Protein AF-A0A7I8EQQ9-F1 (afdb_monomer_lite)

Sequence (218 aa):
MRRGEGAITESGAMAFVQGRIVSAQIGSYTGPAAFNLLRTWGQCIFMFTPRSLPTALQQNSPAPSRSSQELPVITPQQSIPAPSQISQELPQSSPVRPQISQELSQRSPVRPQISQALPLGPSTDPLSLSRSLSTGPQLPVSPSGPLSLTTIPRATMSVFKAIAVIEKAGLPRTYRQVILMVDGRNSVNELIGPSGCSLEEIQQILYTLEKLMIIRIS

Structure (mmCIF, N/CA/C/O backbone):
data_AF-A0A7I8EQQ9-F1
#
_entry.id   AF-A0A7I8EQQ9-F1
#
loop_
_atom_site.group_PDB
_atom_site.id
_atom_site.type_symbol
_atom_site.label_atom_id
_atom_site.label_alt_id
_atom_site.label_comp_id
_atom_site.label_asym_id
_atom_site.label_entity_id
_atom_site.label_seq_id
_atom_site.pdbx_PDB_ins_code
_atom_site.Cartn_x
_atom_site.Cartn_y
_atom_site.Cartn_z
_atom_site.occupancy
_atom_site.B_iso_or_equiv
_atom_site.auth_seq_id
_atom_site.auth_comp_id
_atom_site.auth_asym_id
_atom_site.auth_atom_id
_atom_site.pdbx_PDB_model_num
ATOM 1 N N . MET A 1 1 ? 11.304 -8.118 -9.585 1.00 92.94 1 MET A N 1
ATOM 2 C CA . MET A 1 1 ? 9.914 -8.484 -9.238 1.00 92.94 1 MET A CA 1
ATOM 3 C C . MET A 1 1 ? 9.944 -9.764 -8.423 1.00 92.94 1 MET A C 1
ATOM 5 O O . MET A 1 1 ? 10.745 -10.637 -8.750 1.00 92.94 1 MET A O 1
ATOM 9 N N . ARG A 1 2 ? 9.126 -9.887 -7.374 1.00 93.50 2 ARG A N 1
ATOM 10 C CA . ARG A 1 2 ? 9.006 -11.128 -6.584 1.00 93.50 2 ARG A CA 1
ATOM 11 C C . ARG A 1 2 ? 7.542 -11.463 -6.301 1.00 93.50 2 ARG A C 1
ATOM 13 O O . ARG A 1 2 ? 6.750 -10.543 -6.083 1.00 93.50 2 ARG A O 1
ATOM 20 N N . ARG A 1 3 ? 7.212 -12.756 -6.300 1.00 92.38 3 ARG A N 1
ATOM 21 C CA . ARG A 1 3 ? 5.887 -13.322 -5.999 1.00 92.38 3 ARG A CA 1
ATOM 22 C C . ARG A 1 3 ? 6.050 -14.547 -5.090 1.00 92.38 3 ARG A C 1
ATOM 24 O O . ARG A 1 3 ? 7.018 -15.284 -5.238 1.00 92.38 3 ARG A O 1
ATOM 31 N N . GLY A 1 4 ? 5.085 -14.771 -4.199 1.00 87.81 4 GLY A N 1
ATOM 32 C CA . GLY A 1 4 ? 5.066 -15.902 -3.264 1.00 87.81 4 GLY A CA 1
ATOM 33 C C . GLY A 1 4 ? 5.527 -15.523 -1.856 1.00 87.81 4 GLY A C 1
ATOM 34 O O . GLY A 1 4 ? 6.117 -14.463 -1.650 1.00 87.81 4 GLY A O 1
ATOM 35 N N . GLU A 1 5 ? 5.225 -16.389 -0.890 1.00 81.31 5 GLU A N 1
ATOM 36 C CA . GLU A 1 5 ? 5.590 -16.236 0.519 1.00 81.31 5 GLU A CA 1
ATOM 37 C C . GLU A 1 5 ? 6.376 -17.479 0.973 1.00 81.31 5 GLU A C 1
ATOM 39 O O . GLU A 1 5 ? 6.007 -18.614 0.666 1.00 81.31 5 GLU A O 1
ATOM 44 N N . GLY A 1 6 ? 7.500 -17.276 1.665 1.00 82.38 6 GLY A N 1
ATOM 45 C CA . GLY A 1 6 ? 8.332 -18.364 2.187 1.00 82.38 6 GLY A CA 1
ATOM 46 C C . GLY A 1 6 ? 9.159 -19.108 1.127 1.00 82.38 6 GLY A C 1
ATOM 47 O O . GLY A 1 6 ? 9.815 -18.500 0.279 1.00 82.38 6 GLY A O 1
ATOM 48 N N . ALA A 1 7 ? 9.176 -20.443 1.206 1.00 81.81 7 ALA A N 1
ATOM 49 C CA . ALA A 1 7 ? 10.075 -21.304 0.425 1.00 81.81 7 ALA A CA 1
ATOM 50 C C . ALA A 1 7 ? 9.785 -21.320 -1.090 1.00 81.81 7 ALA A C 1
ATOM 52 O O . ALA A 1 7 ? 10.652 -21.687 -1.878 1.00 81.81 7 ALA A O 1
ATOM 53 N N . ILE A 1 8 ? 8.593 -20.887 -1.507 1.00 88.62 8 ILE A N 1
ATOM 54 C CA . ILE A 1 8 ? 8.155 -20.834 -2.910 1.00 88.62 8 ILE A CA 1
ATOM 55 C C . ILE A 1 8 ? 8.185 -19.398 -3.446 1.00 88.62 8 ILE A C 1
ATOM 57 O O . ILE A 1 8 ? 7.209 -18.894 -3.998 1.00 88.62 8 ILE A O 1
ATOM 61 N N . THR A 1 9 ? 9.306 -18.703 -3.242 1.00 92.62 9 THR A N 1
ATOM 62 C CA . THR A 1 9 ? 9.469 -17.343 -3.767 1.00 92.62 9 THR A CA 1
ATOM 63 C C . THR A 1 9 ? 9.963 -17.387 -5.210 1.00 92.62 9 THR A C 1
ATOM 65 O O . THR A 1 9 ? 11.125 -17.696 -5.477 1.00 92.62 9 THR A O 1
ATOM 68 N N . GLU A 1 10 ? 9.108 -16.992 -6.147 1.00 95.62 10 GLU A N 1
ATOM 69 C CA . GLU A 1 10 ? 9.487 -16.795 -7.542 1.00 95.62 10 GLU A CA 1
ATOM 70 C C . GLU A 1 10 ? 10.060 -15.383 -7.721 1.00 95.62 10 GLU A C 1
ATOM 72 O O . GLU A 1 10 ? 9.521 -14.392 -7.215 1.00 95.62 10 GLU A O 1
ATOM 77 N N . SER A 1 11 ? 11.175 -15.263 -8.443 1.00 95.94 11 SER A N 1
ATOM 78 C CA . SER A 1 11 ? 11.810 -13.970 -8.731 1.00 95.94 11 SER A CA 1
ATOM 79 C C . SER A 1 11 ? 12.008 -13.795 -10.233 1.00 95.94 11 SER A C 1
ATOM 81 O O . SER A 1 11 ? 12.436 -14.715 -10.927 1.00 95.94 11 SER A O 1
ATOM 83 N N . GLY A 1 12 ? 11.696 -12.599 -10.725 1.00 96.88 12 GLY A N 1
ATOM 84 C CA . GLY A 1 12 ? 11.849 -12.238 -12.129 1.00 96.88 12 GLY A CA 1
ATOM 85 C C . GLY A 1 12 ? 12.324 -10.802 -12.309 1.00 96.88 12 GLY A C 1
ATOM 86 O O . GLY A 1 12 ? 12.170 -9.956 -11.422 1.00 96.88 12 GLY A O 1
ATOM 87 N N . ALA A 1 13 ? 12.913 -10.521 -13.462 1.00 97.06 13 ALA A N 1
ATOM 88 C CA . ALA A 1 13 ? 13.478 -9.230 -13.817 1.00 97.06 13 ALA A CA 1
ATOM 89 C C . ALA A 1 13 ? 12.899 -8.737 -15.147 1.00 97.06 13 ALA A C 1
ATOM 91 O O . ALA A 1 13 ? 12.696 -9.517 -16.074 1.00 97.06 13 ALA A O 1
ATOM 92 N N . MET A 1 14 ? 12.664 -7.428 -15.241 1.00 96.12 14 MET A N 1
ATOM 93 C CA . MET A 1 14 ? 12.414 -6.730 -16.502 1.00 96.12 14 MET A CA 1
ATOM 94 C C . MET A 1 14 ? 13.358 -5.539 -16.592 1.00 96.12 14 MET A C 1
ATOM 96 O O . MET A 1 14 ? 13.551 -4.825 -15.607 1.00 96.12 14 MET A O 1
ATOM 100 N N . ALA A 1 15 ? 13.934 -5.326 -17.770 1.00 94.69 15 ALA A N 1
ATOM 101 C CA . ALA A 1 15 ? 14.768 -4.173 -18.063 1.00 94.69 15 ALA A CA 1
ATOM 102 C C . ALA A 1 15 ? 14.028 -3.223 -19.003 1.00 94.69 15 ALA A C 1
ATOM 104 O O . ALA A 1 15 ? 13.419 -3.656 -19.985 1.00 94.69 15 ALA A O 1
ATOM 105 N N . PHE A 1 16 ? 14.136 -1.929 -18.714 1.00 94.06 16 PHE A N 1
ATOM 106 C CA . PHE A 1 16 ? 13.521 -0.864 -19.493 1.00 94.06 16 PHE A CA 1
ATOM 107 C C . PHE A 1 16 ? 14.596 0.065 -20.063 1.00 94.06 16 PHE A C 1
ATOM 109 O O . PHE A 1 16 ? 15.573 0.375 -19.382 1.00 94.06 16 PHE A O 1
ATOM 116 N N . VAL A 1 17 ? 14.397 0.537 -21.292 1.00 92.75 17 VAL A N 1
ATOM 117 C CA . VAL A 1 17 ? 15.166 1.622 -21.918 1.00 92.75 17 VAL A CA 1
ATOM 118 C C . VAL A 1 17 ? 14.152 2.618 -22.463 1.00 92.75 17 VAL A C 1
ATOM 120 O O . VAL A 1 17 ? 13.284 2.238 -23.243 1.00 92.75 17 VAL A O 1
ATOM 123 N N . GLN A 1 18 ? 14.2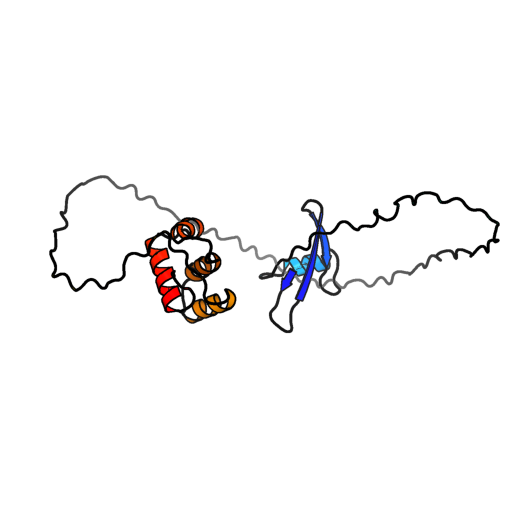17 3.875 -22.011 1.00 92.50 18 GLN A N 1
ATOM 124 C CA . GLN A 1 18 ? 13.276 4.933 -22.420 1.00 92.50 18 GLN A CA 1
ATOM 125 C C . GLN A 1 18 ? 11.795 4.533 -22.234 1.00 92.50 18 GLN A C 1
ATOM 127 O O . GLN A 1 18 ? 10.957 4.744 -23.106 1.00 92.50 18 GLN A O 1
ATOM 132 N N . GLY A 1 19 ? 11.474 3.874 -21.116 1.00 92.81 19 GLY A N 1
ATOM 133 C CA . GLY A 1 19 ? 10.114 3.407 -20.822 1.00 92.81 19 GLY A CA 1
ATOM 134 C C . GLY A 1 19 ? 9.646 2.192 -21.636 1.00 92.81 19 GLY A C 1
ATOM 135 O O . GLY A 1 19 ? 8.535 1.717 -21.419 1.00 92.81 19 GLY A O 1
ATOM 136 N N . ARG A 1 20 ? 10.473 1.644 -22.538 1.00 95.25 20 ARG A N 1
ATOM 137 C CA . ARG A 1 20 ? 10.170 0.421 -23.298 1.00 95.25 20 ARG A CA 1
ATOM 138 C C . ARG A 1 20 ? 10.870 -0.786 -22.692 1.00 95.25 20 ARG A C 1
ATOM 140 O O . ARG A 1 20 ? 12.030 -0.693 -22.302 1.00 95.25 20 ARG A O 1
ATOM 147 N N . ILE A 1 21 ? 10.181 -1.924 -22.638 1.00 94.44 21 ILE A N 1
ATOM 148 C CA . ILE A 1 21 ? 10.756 -3.188 -22.163 1.00 94.44 21 ILE A CA 1
ATOM 149 C C . ILE A 1 21 ? 11.729 -3.709 -23.219 1.00 94.44 21 ILE A C 1
ATOM 151 O O . ILE A 1 21 ? 11.341 -3.916 -24.365 1.00 94.44 21 ILE A O 1
ATOM 155 N N . VAL A 1 22 ? 12.981 -3.932 -22.825 1.00 96.94 22 VAL A N 1
ATOM 156 C CA . VAL A 1 22 ? 14.032 -4.468 -23.709 1.00 96.94 22 VAL A CA 1
ATOM 157 C C . VAL A 1 22 ? 14.439 -5.894 -23.358 1.00 96.94 22 VAL A C 1
ATOM 159 O O . VAL A 1 22 ? 15.031 -6.584 -24.179 1.00 96.94 22 VAL A O 1
ATOM 162 N N . SER A 1 23 ? 14.152 -6.349 -22.137 1.00 97.00 23 SER A N 1
ATOM 163 C CA . SER A 1 23 ? 14.456 -7.711 -21.705 1.00 97.00 23 SER A CA 1
ATOM 164 C C . SER A 1 23 ? 13.576 -8.117 -20.528 1.00 97.00 23 SER A C 1
ATOM 166 O O . SER A 1 23 ? 13.196 -7.277 -19.710 1.00 97.00 23 SER A O 1
ATOM 168 N N . ALA A 1 24 ? 13.272 -9.409 -20.446 1.00 97.88 24 ALA A N 1
ATOM 169 C CA . ALA A 1 24 ? 12.573 -10.037 -19.338 1.00 97.88 24 ALA A CA 1
ATOM 170 C C . ALA A 1 24 ? 13.220 -11.392 -19.025 1.00 97.88 24 ALA A C 1
ATOM 172 O O . ALA A 1 24 ? 13.669 -12.092 -19.936 1.00 97.88 24 ALA A O 1
ATOM 173 N N . GLN A 1 25 ? 13.259 -11.759 -17.746 1.00 97.81 25 GLN A N 1
ATOM 174 C CA . GLN A 1 25 ? 13.821 -13.022 -17.274 1.00 97.81 25 GLN A CA 1
ATOM 175 C C . GLN A 1 25 ? 13.070 -13.529 -16.040 1.00 97.81 25 GLN A C 1
ATOM 177 O O . GLN A 1 25 ? 12.742 -12.751 -15.144 1.00 97.81 25 GLN A O 1
ATOM 182 N N . ILE A 1 26 ? 12.830 -14.837 -15.977 1.00 97.00 26 ILE A N 1
ATOM 183 C CA . ILE A 1 26 ? 12.257 -15.536 -14.820 1.00 97.00 26 ILE A CA 1
ATOM 184 C C . ILE A 1 26 ? 12.856 -16.945 -14.756 1.00 97.00 26 ILE A C 1
ATOM 186 O O . ILE A 1 26 ? 12.582 -17.785 -15.609 1.00 97.00 26 ILE A O 1
ATOM 190 N N . GLY A 1 27 ? 13.719 -17.200 -13.768 1.00 95.06 27 GLY A N 1
ATOM 191 C CA . GLY A 1 27 ? 14.487 -18.448 -13.704 1.00 95.06 27 GLY A CA 1
ATOM 192 C C . GLY A 1 27 ? 15.273 -18.700 -14.998 1.00 95.06 27 GLY A C 1
ATOM 193 O O . GLY A 1 27 ? 16.126 -17.895 -15.375 1.00 95.06 27 GLY A O 1
ATOM 194 N N . SER A 1 28 ? 14.960 -19.800 -15.686 1.00 96.75 28 SER A N 1
ATOM 195 C CA . SER A 1 28 ? 15.548 -20.182 -16.979 1.00 96.75 28 SER A CA 1
ATOM 196 C C . SER A 1 28 ? 14.868 -19.551 -18.200 1.00 96.75 28 SER A C 1
ATOM 198 O O . SER A 1 28 ? 15.433 -19.580 -19.292 1.00 96.75 28 SER A O 1
ATOM 200 N N . TYR A 1 29 ? 13.676 -18.970 -18.052 1.00 97.94 29 TYR A N 1
ATOM 201 C CA . TYR A 1 29 ? 12.977 -18.328 -19.160 1.00 97.94 29 TYR A CA 1
ATOM 202 C C . TYR A 1 29 ? 13.548 -16.930 -19.400 1.00 97.94 29 TYR A C 1
ATOM 204 O O . TYR A 1 29 ? 13.736 -16.150 -18.462 1.00 97.94 29 TYR A O 1
ATOM 212 N N . THR A 1 30 ? 13.751 -16.577 -20.669 1.00 98.19 30 THR A N 1
ATOM 213 C CA . THR A 1 30 ? 14.200 -15.247 -21.104 1.00 98.19 30 THR A CA 1
ATOM 214 C C . THR A 1 30 ? 13.336 -14.716 -22.252 1.00 98.19 30 THR A C 1
ATOM 216 O O . THR A 1 30 ? 12.571 -15.450 -22.884 1.00 98.19 30 THR A O 1
ATOM 219 N N . GLY A 1 31 ? 13.413 -13.407 -22.503 1.00 97.31 31 GLY A N 1
ATOM 220 C CA . GLY A 1 31 ? 12.774 -12.768 -23.654 1.00 97.31 31 GLY A CA 1
ATOM 221 C C . GLY A 1 31 ? 11.236 -12.783 -23.597 1.00 97.31 31 GLY A C 1
ATOM 222 O O . GLY A 1 31 ? 10.659 -12.612 -22.518 1.00 97.31 31 GLY A O 1
ATOM 223 N N . PRO A 1 32 ? 10.543 -12.968 -24.741 1.00 97.62 32 PRO A N 1
ATOM 224 C CA . PRO A 1 32 ? 9.079 -12.913 -24.803 1.00 97.62 32 PRO A CA 1
ATOM 225 C C . PRO A 1 32 ? 8.369 -13.951 -23.923 1.00 97.62 32 PRO A C 1
ATOM 227 O O . PRO A 1 32 ? 7.328 -13.650 -23.343 1.00 97.62 32 PRO A O 1
ATOM 230 N N . ALA A 1 33 ? 8.935 -15.155 -23.777 1.00 97.50 33 ALA A N 1
ATOM 231 C CA . ALA A 1 33 ? 8.359 -16.205 -22.935 1.00 97.50 33 ALA A CA 1
ATOM 232 C C . ALA A 1 33 ? 8.354 -15.800 -21.452 1.00 97.50 33 ALA A C 1
ATOM 234 O O . ALA A 1 33 ? 7.325 -15.891 -20.782 1.00 97.50 33 ALA A O 1
ATOM 235 N N . ALA A 1 34 ? 9.480 -15.265 -20.966 1.00 98.00 34 ALA A N 1
ATOM 236 C CA . ALA A 1 34 ? 9.573 -14.719 -19.616 1.00 98.00 34 ALA A CA 1
ATOM 237 C C . ALA A 1 34 ? 8.611 -13.548 -19.402 1.00 98.00 34 ALA A C 1
ATOM 239 O O . ALA A 1 34 ? 7.940 -13.477 -18.375 1.00 98.00 34 ALA A O 1
ATOM 240 N N . PHE A 1 35 ? 8.514 -12.644 -20.380 1.00 97.69 35 PHE A N 1
ATOM 241 C CA . PHE A 1 35 ? 7.595 -11.512 -20.316 1.00 97.69 35 PHE A CA 1
ATOM 242 C C . PHE A 1 35 ? 6.133 -11.961 -20.191 1.00 97.69 35 PHE A C 1
ATOM 244 O O . PHE A 1 35 ? 5.412 -11.456 -19.330 1.00 97.69 35 PHE A O 1
ATOM 251 N N . ASN A 1 36 ? 5.708 -12.941 -20.994 1.00 97.44 36 ASN A N 1
ATOM 252 C CA . ASN A 1 36 ? 4.349 -13.477 -20.936 1.00 97.44 36 ASN A CA 1
ATOM 253 C C . ASN A 1 36 ? 4.030 -14.078 -19.561 1.00 97.44 36 ASN A C 1
ATOM 255 O O . ASN A 1 36 ? 2.961 -13.800 -19.023 1.00 97.44 36 ASN A O 1
ATOM 259 N N . LEU A 1 37 ? 4.964 -14.824 -18.960 1.00 96.56 37 LEU A N 1
ATOM 260 C CA . LEU A 1 37 ? 4.808 -15.360 -17.602 1.00 96.56 37 LEU A CA 1
ATOM 261 C C . LEU A 1 37 ? 4.701 -14.244 -16.561 1.00 96.56 37 LEU A C 1
ATOM 263 O O . LEU A 1 37 ? 3.763 -14.231 -15.767 1.00 96.56 37 LEU A O 1
ATOM 267 N N . LEU A 1 38 ? 5.605 -13.265 -16.598 1.00 96.50 38 LEU A N 1
ATOM 268 C CA . LEU A 1 38 ? 5.578 -12.139 -15.664 1.00 96.50 38 LEU A CA 1
ATOM 269 C C . LEU A 1 38 ? 4.298 -11.303 -15.794 1.00 96.50 38 LEU A C 1
ATOM 271 O O . LEU A 1 38 ? 3.817 -10.778 -14.797 1.00 96.50 38 LEU A O 1
ATOM 275 N N . ARG A 1 39 ? 3.694 -11.220 -16.987 1.00 95.31 39 ARG A N 1
ATOM 276 C CA . ARG A 1 39 ? 2.406 -10.535 -17.194 1.00 95.31 39 ARG A CA 1
ATOM 277 C C . ARG A 1 39 ? 1.234 -11.236 -16.499 1.00 95.31 39 ARG A C 1
ATOM 279 O O . ARG A 1 39 ? 0.214 -10.602 -16.250 1.00 95.31 39 ARG A O 1
ATOM 286 N N . THR A 1 40 ? 1.361 -12.531 -16.202 1.00 96.19 40 THR A N 1
ATOM 287 C CA . THR A 1 40 ? 0.353 -13.287 -15.437 1.00 96.19 40 THR A CA 1
ATOM 288 C C . THR A 1 40 ? 0.523 -13.151 -13.924 1.00 96.19 40 THR A C 1
ATOM 290 O O . THR A 1 40 ? -0.353 -13.573 -13.169 1.00 96.19 40 THR A O 1
ATOM 293 N N . TRP A 1 41 ? 1.624 -12.558 -13.451 1.00 94.62 41 TRP A N 1
ATOM 294 C CA . TRP A 1 41 ? 1.812 -12.308 -12.027 1.00 94.62 41 TRP A CA 1
ATOM 295 C C . TRP A 1 41 ? 0.865 -11.197 -11.570 1.00 94.62 41 TRP A C 1
ATOM 297 O O . TRP A 1 41 ? 0.956 -10.064 -12.029 1.00 94.62 41 TRP A O 1
ATOM 307 N N . GLY A 1 42 ? -0.050 -11.535 -10.659 1.00 91.38 42 GLY A N 1
ATOM 308 C CA . GLY A 1 42 ? -0.960 -10.576 -10.032 1.00 91.38 42 GLY A CA 1
ATOM 309 C C . GLY A 1 42 ? -0.255 -9.749 -8.955 1.00 91.38 42 GLY A C 1
ATOM 310 O O . GLY A 1 42 ? 0.496 -8.822 -9.245 1.00 91.38 42 GLY A O 1
ATOM 311 N N . GLN A 1 43 ? -0.488 -10.087 -7.684 1.00 88.62 43 GLN A N 1
ATOM 312 C CA . GLN A 1 43 ? 0.170 -9.414 -6.562 1.00 88.62 43 GLN A CA 1
ATOM 313 C C . GLN A 1 43 ? 1.664 -9.761 -6.533 1.00 88.62 43 GLN A C 1
ATOM 315 O O . GLN A 1 43 ? 2.049 -10.899 -6.258 1.00 88.62 43 GLN A O 1
ATOM 320 N N . CYS A 1 44 ? 2.506 -8.777 -6.836 1.00 94.12 44 CYS A N 1
ATOM 321 C CA . CYS A 1 44 ? 3.955 -8.913 -6.808 1.00 94.12 44 CYS A CA 1
ATOM 322 C C . CYS A 1 44 ? 4.618 -7.631 -6.297 1.00 94.12 44 CYS A C 1
ATOM 324 O O . CYS A 1 44 ? 4.043 -6.542 -6.335 1.00 94.12 44 CYS A O 1
ATOM 326 N N . ILE A 1 45 ? 5.843 -7.778 -5.795 1.00 91.69 45 ILE A N 1
ATOM 327 C CA . ILE A 1 45 ? 6.645 -6.667 -5.282 1.00 91.69 45 ILE A CA 1
ATOM 328 C C . ILE A 1 45 ? 7.646 -6.247 -6.355 1.00 91.69 45 ILE A C 1
ATOM 330 O O . ILE A 1 45 ? 8.411 -7.069 -6.879 1.00 91.69 45 ILE A O 1
ATOM 334 N N . PHE A 1 46 ? 7.663 -4.953 -6.663 1.00 93.06 46 PHE A N 1
ATOM 335 C CA . PHE A 1 46 ? 8.605 -4.346 -7.595 1.00 93.06 46 PHE A CA 1
ATOM 336 C C . PHE A 1 46 ? 9.806 -3.787 -6.836 1.00 93.06 46 PHE A C 1
ATOM 338 O O . PHE A 1 46 ? 9.663 -3.152 -5.797 1.00 93.06 46 PHE A O 1
ATOM 345 N N . MET A 1 47 ? 10.998 -4.027 -7.373 1.00 91.31 47 MET A N 1
ATOM 346 C CA . MET A 1 47 ? 12.242 -3.452 -6.876 1.00 91.31 47 MET A CA 1
ATOM 347 C C . MET A 1 47 ? 12.995 -2.921 -8.085 1.00 91.31 47 MET A C 1
ATOM 349 O O . MET A 1 47 ? 13.210 -3.661 -9.048 1.00 91.31 47 MET A O 1
ATOM 353 N N . PHE A 1 48 ? 13.338 -1.639 -8.044 1.00 91.94 48 PHE A N 1
ATOM 354 C CA . PHE A 1 48 ? 14.058 -0.966 -9.113 1.00 91.94 48 PHE A CA 1
ATOM 355 C C . PHE A 1 48 ? 15.523 -0.884 -8.720 1.00 91.94 48 PHE A C 1
ATOM 357 O O . PHE A 1 48 ? 15.881 -0.192 -7.770 1.00 91.94 48 PHE A O 1
ATOM 364 N N . THR A 1 49 ? 16.368 -1.609 -9.443 1.00 85.25 49 THR A N 1
ATOM 365 C CA . THR A 1 49 ? 17.814 -1.472 -9.309 1.00 85.25 49 THR A CA 1
ATOM 366 C C . THR A 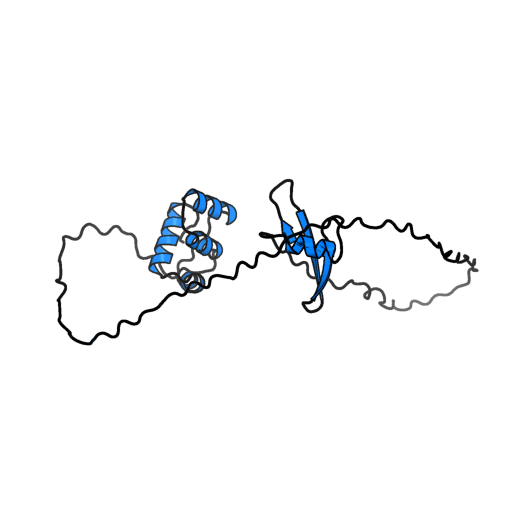1 49 ? 18.260 -0.455 -10.353 1.00 85.25 49 THR A C 1
ATOM 368 O O . THR A 1 49 ? 18.124 -0.742 -11.548 1.00 85.25 49 THR A O 1
ATOM 371 N N . PRO A 1 50 ? 18.737 0.740 -9.959 1.00 79.94 50 PRO A N 1
ATOM 372 C CA . PRO A 1 50 ? 19.303 1.665 -10.926 1.00 79.94 50 PRO A CA 1
ATOM 373 C C . PRO A 1 50 ? 20.437 0.941 -11.652 1.00 79.94 50 PRO A C 1
ATOM 375 O O . PRO A 1 50 ? 21.320 0.366 -11.014 1.00 79.94 50 PRO A O 1
ATOM 378 N N . ARG A 1 51 ? 20.393 0.916 -12.990 1.00 78.38 51 ARG A N 1
ATOM 379 C CA . ARG A 1 51 ? 21.540 0.456 -13.772 1.00 78.38 51 ARG A CA 1
ATOM 380 C C . ARG A 1 51 ? 22.656 1.458 -13.516 1.00 78.38 51 ARG A C 1
ATOM 382 O O . ARG A 1 51 ? 22.629 2.553 -14.074 1.00 78.38 51 ARG A O 1
ATOM 389 N N . SER A 1 52 ? 23.619 1.093 -12.674 1.00 70.44 52 SER A N 1
ATOM 390 C CA . SER A 1 52 ? 24.934 1.711 -12.747 1.00 70.44 52 SER A CA 1
ATOM 391 C C . SER A 1 52 ? 25.391 1.541 -14.190 1.00 70.44 52 SER A C 1
ATOM 393 O O . SER A 1 52 ? 25.334 0.435 -14.740 1.00 70.44 52 SER A O 1
ATOM 395 N N . LEU A 1 53 ? 25.731 2.650 -14.853 1.00 65.88 53 LEU A N 1
ATOM 396 C CA . LEU A 1 53 ? 26.334 2.549 -16.172 1.00 65.88 53 LEU A CA 1
ATOM 397 C C . LEU A 1 53 ? 27.529 1.603 -16.027 1.00 65.88 53 LEU A C 1
ATOM 399 O O . LEU A 1 53 ? 28.296 1.772 -15.076 1.00 65.88 53 LEU A O 1
ATOM 403 N N . PRO A 1 54 ? 27.674 0.590 -16.897 1.00 57.72 54 PRO A N 1
ATOM 404 C CA . PRO A 1 54 ? 28.865 -0.232 -16.866 1.00 57.72 54 PRO A CA 1
ATOM 405 C C . PRO A 1 54 ? 30.059 0.713 -16.978 1.00 57.72 54 PRO A C 1
ATOM 407 O O . PRO A 1 54 ? 30.197 1.434 -17.967 1.00 57.72 54 PRO A O 1
ATOM 410 N N . THR A 1 55 ? 30.908 0.716 -15.952 1.00 53.44 55 THR A N 1
ATOM 411 C CA . THR A 1 55 ? 32.178 1.452 -15.862 1.00 53.44 55 THR A CA 1
ATOM 412 C C . THR A 1 55 ? 33.205 0.899 -16.866 1.00 53.44 55 THR A C 1
ATOM 414 O O . THR A 1 55 ? 34.392 0.816 -16.594 1.00 53.44 55 THR A O 1
ATOM 417 N N . ALA A 1 56 ? 32.766 0.488 -18.056 1.00 51.28 56 ALA A N 1
ATOM 418 C CA . ALA A 1 56 ? 33.606 -0.024 -19.130 1.00 51.28 56 ALA A CA 1
ATOM 419 C C . ALA A 1 56 ? 34.279 1.102 -19.941 1.00 51.28 56 ALA A C 1
ATOM 421 O O . ALA A 1 56 ? 34.993 0.819 -20.893 1.00 51.28 56 ALA A O 1
ATOM 422 N N . LEU A 1 57 ? 34.094 2.373 -19.557 1.00 50.50 57 LEU A N 1
ATOM 423 C CA . LEU A 1 57 ? 34.836 3.518 -20.104 1.00 50.50 57 LEU A CA 1
ATOM 424 C C . LEU A 1 57 ? 35.692 4.254 -19.058 1.00 50.50 57 LEU A C 1
ATOM 426 O O . LEU A 1 57 ? 36.174 5.347 -19.333 1.00 50.50 57 LEU A O 1
ATOM 430 N N . GLN A 1 58 ? 35.935 3.663 -17.881 1.00 49.41 58 GLN A N 1
ATOM 431 C CA . GLN A 1 58 ? 36.900 4.201 -16.908 1.00 49.41 58 GLN A CA 1
ATOM 432 C C . GLN A 1 58 ? 38.145 3.314 -16.785 1.00 49.41 58 GLN A C 1
ATOM 434 O O . GLN A 1 58 ? 38.690 3.115 -15.707 1.00 49.41 58 GLN A O 1
ATOM 439 N N . GLN A 1 59 ? 38.610 2.786 -17.916 1.00 50.44 59 GLN A N 1
ATOM 440 C CA . GLN A 1 59 ? 39.946 2.214 -18.050 1.00 50.44 59 GLN A CA 1
ATOM 441 C C . GLN A 1 59 ? 40.585 2.757 -19.329 1.00 50.44 59 GLN A C 1
ATOM 443 O O . GLN A 1 59 ? 40.768 2.042 -20.300 1.00 50.44 59 GLN A O 1
ATOM 448 N N . ASN A 1 60 ? 40.827 4.067 -19.335 1.00 46.94 60 ASN A N 1
ATOM 449 C CA . ASN A 1 60 ? 41.799 4.742 -20.197 1.00 46.94 60 ASN A CA 1
ATOM 450 C C . ASN A 1 60 ? 42.109 6.120 -19.591 1.00 46.94 60 ASN A C 1
ATOM 452 O O . ASN A 1 60 ? 41.903 7.163 -20.202 1.00 46.94 60 ASN A O 1
ATOM 456 N N . SER A 1 61 ? 42.585 6.130 -18.345 1.00 46.69 61 SER A N 1
ATOM 457 C CA . SER A 1 61 ? 43.372 7.265 -17.863 1.00 46.69 61 SER A CA 1
ATOM 458 C C . SER A 1 61 ? 44.788 7.083 -18.421 1.00 46.69 61 SER A C 1
ATOM 460 O O . SER A 1 61 ? 45.412 6.070 -18.095 1.00 46.69 61 SER A O 1
ATOM 462 N N . PRO A 1 62 ? 45.313 7.990 -19.264 1.00 50.56 62 PRO A N 1
ATOM 463 C CA . PRO A 1 62 ? 46.714 7.944 -19.656 1.00 50.56 62 PRO A CA 1
ATOM 464 C C . PRO A 1 62 ? 47.569 8.141 -18.401 1.00 50.56 62 PRO A C 1
ATOM 466 O O . PRO A 1 62 ? 47.493 9.173 -17.734 1.00 50.56 62 PRO A O 1
ATOM 469 N N . ALA A 1 63 ? 48.349 7.122 -18.045 1.00 50.12 63 ALA A N 1
ATOM 470 C CA . ALA A 1 63 ? 49.376 7.250 -17.024 1.00 50.12 63 ALA A CA 1
ATOM 471 C C . ALA A 1 63 ? 50.380 8.342 -17.450 1.00 50.12 63 ALA A C 1
ATOM 473 O O . ALA A 1 63 ? 50.735 8.398 -18.631 1.00 50.12 63 ALA A O 1
ATOM 474 N N . PRO A 1 64 ? 50.860 9.202 -16.534 1.00 56.34 64 PRO A N 1
ATOM 475 C CA . PRO A 1 64 ? 51.935 10.129 -16.848 1.00 56.34 64 PRO A CA 1
ATOM 476 C C . PRO A 1 64 ? 53.200 9.339 -17.193 1.00 56.34 64 PRO A C 1
ATOM 478 O O . PRO A 1 64 ? 53.704 8.537 -16.404 1.00 56.34 64 PRO A O 1
ATOM 481 N N . SER A 1 65 ? 53.681 9.571 -18.408 1.00 50.34 65 SER A N 1
ATOM 482 C CA . SER A 1 65 ? 54.870 8.994 -19.014 1.00 50.34 65 SER A CA 1
ATOM 483 C C . SER A 1 65 ? 56.081 9.099 -18.086 1.00 50.34 65 SER A C 1
ATOM 485 O O . SER A 1 65 ? 56.604 10.189 -17.855 1.00 50.34 65 SER A O 1
ATOM 487 N N . ARG A 1 66 ? 56.574 7.958 -17.598 1.00 51.28 66 ARG A N 1
ATOM 488 C CA . ARG A 1 66 ? 57.934 7.841 -17.067 1.00 51.28 66 ARG A CA 1
ATOM 489 C C . ARG A 1 66 ? 58.755 7.036 -18.064 1.00 51.28 66 ARG A C 1
ATOM 491 O O . ARG A 1 66 ? 58.609 5.828 -18.198 1.00 51.28 66 ARG A O 1
ATOM 498 N N . SER A 1 67 ? 59.569 7.770 -18.803 1.00 57.41 67 SER A N 1
ATOM 499 C CA . SER A 1 67 ? 60.601 7.294 -19.709 1.00 57.41 67 SER A CA 1
ATOM 500 C C . SER A 1 67 ? 61.604 6.394 -18.988 1.00 57.41 67 SER A C 1
ATOM 502 O O . SER A 1 67 ? 62.264 6.845 -18.053 1.00 57.41 67 SER A O 1
ATOM 504 N N . SER A 1 68 ? 61.764 5.161 -19.467 1.00 50.84 68 SER A N 1
ATOM 505 C CA . SER A 1 68 ? 63.051 4.459 -19.535 1.00 50.84 68 SER A CA 1
ATOM 506 C C . SER A 1 68 ? 62.964 3.329 -20.564 1.00 50.84 68 SER A C 1
ATOM 508 O O . SER A 1 68 ? 61.974 2.605 -20.621 1.00 50.84 68 SER A O 1
ATOM 510 N N . GLN A 1 69 ? 64.000 3.272 -21.400 1.00 59.25 69 GLN A N 1
ATOM 511 C CA . GLN A 1 69 ? 64.372 2.230 -22.367 1.00 59.25 69 GLN A CA 1
ATOM 512 C C . GLN A 1 69 ? 64.352 0.832 -21.687 1.00 59.25 69 GLN A C 1
ATOM 514 O O . GLN A 1 69 ? 64.462 0.763 -20.469 1.00 59.25 69 GLN A O 1
ATOM 519 N N . GLU A 1 70 ? 64.206 -0.325 -22.345 1.00 39.41 70 GLU A N 1
ATOM 520 C CA . GLU A 1 70 ? 65.053 -0.832 -23.429 1.00 39.41 70 GLU A CA 1
ATOM 521 C C . GLU A 1 70 ? 64.604 -2.260 -23.888 1.00 39.41 70 GLU A C 1
ATOM 523 O O . GLU A 1 70 ? 64.254 -3.086 -23.050 1.00 39.41 70 GLU A O 1
ATOM 528 N N . LEU A 1 71 ? 64.695 -2.518 -25.209 1.00 43.88 71 LEU A N 1
ATOM 529 C CA . LEU A 1 71 ? 64.896 -3.787 -25.968 1.00 43.88 71 LEU A CA 1
ATOM 530 C C . LEU A 1 71 ? 63.808 -4.912 -26.071 1.00 43.88 71 LEU A C 1
ATOM 532 O O . LEU A 1 71 ? 62.903 -5.018 -25.248 1.00 43.88 71 LEU A O 1
ATOM 536 N N . PRO A 1 72 ? 63.856 -5.729 -27.162 1.00 61.09 72 PRO A N 1
ATOM 537 C CA . PRO A 1 72 ? 62.709 -6.365 -27.810 1.00 61.09 72 PRO A CA 1
ATOM 538 C C . PRO A 1 72 ? 62.618 -7.873 -27.534 1.00 61.09 72 PRO A C 1
ATOM 540 O O . PRO A 1 72 ? 63.627 -8.573 -27.507 1.00 61.09 72 PRO A O 1
ATOM 543 N N . VAL A 1 73 ? 61.397 -8.409 -27.442 1.00 52.19 73 VAL A N 1
ATOM 544 C CA . VAL A 1 73 ? 61.166 -9.863 -27.445 1.00 52.19 73 VAL A CA 1
ATOM 545 C C . VAL A 1 73 ? 60.059 -10.226 -28.435 1.00 52.19 73 VAL A C 1
ATOM 547 O O . VAL A 1 73 ? 58.869 -10.046 -28.208 1.00 52.19 73 VAL A O 1
ATOM 550 N N . ILE A 1 74 ? 60.556 -10.668 -29.585 1.00 48.00 74 ILE A N 1
ATOM 551 C CA . ILE A 1 74 ? 60.114 -11.734 -30.487 1.00 48.00 74 ILE A CA 1
ATOM 552 C C . ILE A 1 74 ? 58.766 -12.404 -30.146 1.00 48.00 74 ILE A C 1
ATOM 554 O O . ILE A 1 74 ? 58.606 -13.127 -29.166 1.00 48.00 74 ILE A O 1
ATOM 558 N N . THR A 1 75 ? 57.847 -12.207 -31.085 1.00 52.12 75 THR A N 1
ATOM 559 C CA . THR A 1 75 ? 56.598 -12.914 -31.385 1.00 52.12 75 THR A CA 1
ATOM 560 C C . THR A 1 75 ? 56.708 -14.446 -31.293 1.00 52.12 75 THR A C 1
ATOM 562 O O . THR A 1 75 ? 57.654 -15.026 -31.824 1.00 52.12 75 THR A O 1
ATOM 565 N N . PRO A 1 76 ? 55.647 -15.127 -30.823 1.00 53.28 76 PRO A N 1
ATOM 566 C CA . PRO A 1 76 ? 55.130 -16.224 -31.629 1.00 53.28 76 PRO A CA 1
ATOM 567 C C . PRO A 1 76 ? 53.653 -16.021 -31.967 1.00 53.28 76 PRO A C 1
ATOM 569 O O . PRO A 1 76 ? 52.779 -15.810 -31.130 1.00 53.28 76 PRO A O 1
ATOM 572 N N . GLN A 1 77 ? 53.435 -16.083 -33.271 1.00 52.59 77 GLN A N 1
ATOM 573 C CA . GLN A 1 77 ? 52.189 -16.082 -34.006 1.00 52.59 77 GLN A CA 1
ATOM 574 C C . GLN A 1 77 ? 51.329 -17.260 -33.537 1.00 52.59 77 GLN A C 1
ATOM 576 O O . GLN A 1 77 ? 51.650 -18.411 -33.826 1.00 52.59 77 GLN A O 1
ATOM 581 N N . GLN A 1 78 ? 50.250 -16.978 -32.803 1.00 50.97 78 GLN A N 1
ATOM 582 C CA . GLN A 1 78 ? 49.268 -17.992 -32.434 1.00 50.97 78 GLN A CA 1
ATOM 583 C C . GLN A 1 78 ? 48.091 -17.935 -33.408 1.00 50.97 78 GLN A C 1
ATOM 585 O O . GLN A 1 78 ? 47.339 -16.965 -33.487 1.00 50.97 78 GLN A O 1
ATOM 590 N N . SER A 1 79 ? 48.024 -18.992 -34.205 1.00 51.34 79 SER A N 1
ATOM 591 C CA . SER A 1 79 ? 47.079 -19.266 -35.274 1.00 51.34 79 SER A CA 1
ATOM 592 C C . SER A 1 79 ? 45.631 -19.171 -34.803 1.00 51.34 79 SER A C 1
ATOM 594 O O . SER A 1 79 ? 45.245 -19.800 -33.821 1.00 51.34 79 SER A O 1
ATOM 596 N N . ILE A 1 80 ? 44.826 -18.428 -35.557 1.00 55.28 80 ILE A N 1
ATOM 597 C CA . ILE A 1 80 ? 43.367 -18.405 -35.473 1.00 55.28 80 ILE A CA 1
ATOM 598 C C . ILE A 1 80 ? 42.847 -19.690 -36.139 1.00 55.28 80 ILE A C 1
ATOM 600 O O . ILE A 1 80 ? 43.078 -19.862 -37.339 1.00 55.28 80 ILE A O 1
ATOM 604 N N . PRO A 1 81 ? 42.144 -20.595 -35.436 1.00 52.06 81 PRO A N 1
ATOM 605 C CA . PRO A 1 81 ? 41.335 -21.603 -36.095 1.00 52.06 81 PRO A CA 1
ATOM 606 C C . PRO A 1 81 ? 40.001 -20.986 -36.528 1.00 52.06 81 PRO A C 1
ATOM 608 O O . PRO A 1 81 ? 39.295 -20.341 -35.753 1.00 52.06 81 PRO A O 1
ATOM 611 N N . ALA A 1 82 ? 39.689 -21.183 -37.805 1.00 54.31 82 ALA A N 1
ATOM 612 C CA . ALA A 1 82 ? 38.431 -20.825 -38.436 1.00 54.31 82 ALA A CA 1
ATOM 613 C C . ALA A 1 82 ? 37.224 -21.438 -37.694 1.00 54.31 82 ALA A C 1
ATOM 615 O O . ALA A 1 82 ? 37.294 -22.597 -37.278 1.00 54.31 82 ALA A O 1
ATOM 616 N N . PRO A 1 83 ? 36.088 -20.730 -37.573 1.00 58.69 83 PRO A N 1
ATOM 617 C CA . PRO A 1 83 ? 34.844 -21.369 -37.188 1.00 58.69 83 PRO A CA 1
ATOM 618 C C . PRO A 1 83 ? 34.330 -22.201 -38.367 1.00 58.69 83 PRO A C 1
ATOM 620 O O . PRO A 1 83 ? 33.852 -21.671 -39.371 1.00 58.69 83 PRO A O 1
ATOM 623 N N . SER A 1 84 ? 34.438 -23.522 -38.239 1.00 54.78 84 SER A N 1
ATOM 624 C CA . SER A 1 84 ? 33.746 -24.473 -39.100 1.00 54.78 84 SER A CA 1
ATOM 625 C C . SER A 1 84 ? 32.244 -24.200 -39.063 1.00 54.78 84 SER A C 1
ATOM 627 O O . SER A 1 84 ? 31.615 -24.208 -38.004 1.00 54.78 84 SER A O 1
ATOM 629 N N . GLN A 1 85 ? 31.673 -23.983 -40.246 1.00 53.09 85 GLN A N 1
ATOM 630 C CA . GLN A 1 85 ? 30.242 -24.052 -40.485 1.00 53.09 85 GLN A CA 1
ATOM 631 C C . GLN A 1 85 ? 29.754 -25.458 -40.130 1.00 53.09 85 GLN 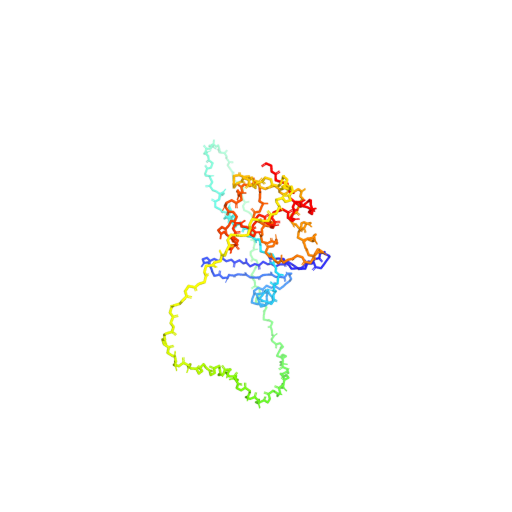A C 1
ATOM 633 O O . GLN A 1 85 ? 29.999 -26.409 -40.871 1.00 53.09 85 GLN A O 1
ATOM 638 N N . ILE A 1 86 ? 29.051 -25.595 -39.006 1.00 51.88 86 ILE A N 1
ATOM 639 C CA . ILE A 1 86 ? 28.222 -26.769 -38.764 1.00 51.88 86 ILE A CA 1
ATOM 640 C C . ILE A 1 86 ? 26.846 -26.466 -39.355 1.00 51.88 86 ILE A C 1
ATOM 642 O O . ILE A 1 86 ? 26.053 -25.687 -38.830 1.00 51.88 86 ILE A O 1
ATOM 646 N N . SER A 1 87 ? 26.610 -27.044 -40.531 1.00 53.22 87 SER A N 1
ATOM 647 C CA . SER A 1 87 ? 25.261 -27.308 -41.009 1.00 53.22 87 SER A CA 1
ATOM 648 C C . SER A 1 87 ? 24.660 -28.335 -40.056 1.00 53.22 87 SER A C 1
ATOM 650 O O . SER A 1 87 ? 25.022 -29.507 -40.112 1.00 53.22 87 SER A O 1
ATOM 652 N N . GLN A 1 88 ? 23.786 -27.899 -39.150 1.00 47.03 88 GLN A N 1
ATOM 653 C CA . GLN A 1 88 ? 22.832 -28.810 -38.532 1.00 47.03 88 GLN A CA 1
ATOM 654 C C . GLN A 1 88 ? 21.515 -28.711 -39.283 1.00 47.03 88 GLN A C 1
ATOM 656 O O . GLN A 1 88 ? 20.737 -27.766 -39.168 1.00 47.03 88 GLN A O 1
ATOM 661 N N . GLU A 1 89 ? 21.383 -29.728 -40.121 1.00 42.59 89 GLU A N 1
ATOM 662 C CA . GLU A 1 89 ? 20.190 -30.275 -40.721 1.00 42.59 89 GLU A CA 1
ATOM 663 C C . GLU A 1 89 ? 18.990 -30.260 -39.765 1.00 42.59 89 GLU A C 1
ATOM 665 O O . GLU A 1 89 ? 19.071 -30.556 -38.574 1.00 42.59 89 GLU A O 1
ATOM 670 N N . LEU A 1 90 ? 17.871 -29.869 -40.353 1.00 44.75 90 LEU A N 1
ATOM 671 C CA . LEU A 1 90 ? 16.551 -29.690 -39.791 1.00 44.75 90 LEU A CA 1
ATOM 672 C C . LEU A 1 90 ? 15.857 -31.058 -39.625 1.00 44.75 90 LEU A C 1
ATOM 674 O O . LEU A 1 90 ? 15.445 -31.626 -40.636 1.00 44.75 90 LEU A O 1
ATOM 678 N N . PRO A 1 91 ? 15.593 -31.577 -38.412 1.00 51.09 91 PRO A N 1
ATOM 679 C CA . PRO A 1 91 ? 14.493 -32.510 -38.248 1.00 51.09 91 PRO A CA 1
ATOM 680 C C . PRO A 1 91 ? 13.197 -31.695 -38.256 1.00 51.09 91 PRO A C 1
ATOM 682 O O . PRO A 1 91 ? 12.838 -31.033 -37.282 1.00 51.09 91 PRO A O 1
ATOM 685 N N . GLN A 1 92 ? 12.503 -31.723 -39.395 1.00 53.12 92 GLN A N 1
ATOM 686 C CA . GLN A 1 92 ? 11.107 -31.313 -39.509 1.00 53.12 92 GLN A CA 1
ATOM 687 C C . GLN A 1 92 ? 10.244 -32.207 -38.606 1.00 53.12 92 GLN A C 1
ATOM 689 O O . GLN A 1 92 ? 9.694 -33.212 -39.046 1.00 53.12 92 GLN A O 1
ATOM 694 N N . SER A 1 93 ? 10.113 -31.852 -37.331 1.00 52.12 93 SER A N 1
ATOM 695 C CA . SER A 1 93 ? 9.061 -32.383 -36.470 1.00 52.12 93 SER A CA 1
ATOM 696 C C . SER A 1 93 ? 7.865 -31.442 -36.544 1.00 52.12 93 SER A C 1
ATOM 698 O O . SER A 1 93 ? 7.833 -30.345 -35.986 1.00 52.12 93 SER A O 1
ATOM 700 N N . SER A 1 94 ? 6.874 -31.866 -37.321 1.00 57.47 94 SER A N 1
ATOM 701 C CA . SER A 1 94 ? 5.575 -31.217 -37.424 1.00 57.47 94 SER A CA 1
ATOM 702 C C . SER A 1 94 ? 4.932 -31.112 -36.034 1.00 57.47 94 SER A C 1
ATOM 704 O O . SER A 1 94 ? 4.751 -32.140 -35.377 1.00 57.47 94 SER A O 1
ATOM 706 N N . PRO A 1 95 ? 4.516 -29.921 -35.570 1.00 59.25 95 PRO A N 1
ATOM 707 C CA . PRO A 1 95 ? 3.610 -29.848 -34.442 1.00 59.25 95 PRO A CA 1
ATOM 708 C C . PRO A 1 95 ? 2.228 -30.299 -34.920 1.00 59.25 95 PRO A C 1
ATOM 710 O O . PRO A 1 95 ? 1.546 -29.601 -35.674 1.00 59.25 95 PRO A O 1
ATOM 713 N N . VAL A 1 96 ? 1.817 -31.487 -34.472 1.00 60.91 96 VAL A N 1
ATOM 714 C CA . VAL A 1 96 ? 0.410 -31.891 -34.439 1.00 60.91 96 VAL A CA 1
ATOM 715 C C . VAL A 1 96 ? -0.343 -30.801 -33.683 1.00 60.91 96 VAL A C 1
ATOM 717 O O . VAL A 1 96 ? -0.213 -30.642 -32.472 1.00 60.91 96 VAL A O 1
ATOM 720 N N . ARG A 1 97 ? -1.088 -29.997 -34.435 1.00 47.88 97 ARG A N 1
ATOM 721 C CA . ARG A 1 97 ? -2.002 -28.980 -33.930 1.00 47.88 97 ARG A CA 1
ATOM 722 C C . ARG A 1 97 ? -3.226 -29.707 -33.368 1.00 47.88 97 ARG A C 1
ATOM 724 O O . ARG A 1 97 ? -3.967 -30.282 -34.165 1.00 47.88 97 ARG A O 1
ATOM 731 N N . PRO A 1 98 ? -3.502 -29.681 -32.052 1.00 51.72 98 PRO A N 1
ATOM 732 C CA . PRO A 1 98 ? -4.825 -30.050 -31.580 1.00 51.72 98 PRO A CA 1
ATOM 733 C C . PRO A 1 98 ? -5.818 -29.022 -32.136 1.00 51.72 98 PRO A C 1
ATOM 735 O O . PRO A 1 98 ? -5.810 -27.848 -31.757 1.00 51.72 98 PRO A O 1
ATOM 738 N N . GLN A 1 99 ? -6.650 -29.451 -33.086 1.00 53.53 99 GLN A N 1
ATOM 739 C CA . GLN A 1 99 ? -7.887 -28.752 -33.412 1.00 53.53 99 GLN A CA 1
ATOM 740 C C . GLN A 1 99 ? -8.815 -28.864 -32.203 1.00 53.53 99 GLN A C 1
ATOM 742 O O . GLN A 1 99 ? -9.598 -29.800 -32.081 1.00 53.53 99 GLN A O 1
ATOM 747 N N . ILE A 1 100 ? -8.727 -27.892 -31.301 1.00 54.34 100 ILE A N 1
ATOM 748 C CA . ILE A 1 100 ? -9.848 -27.569 -30.429 1.00 54.34 100 ILE A CA 1
ATOM 749 C C . ILE A 1 100 ? -10.827 -26.773 -31.286 1.00 54.34 100 ILE A C 1
ATOM 751 O O . ILE A 1 100 ? -10.638 -25.588 -31.564 1.00 54.34 100 ILE A O 1
ATOM 755 N N . SER A 1 101 ? -11.858 -27.473 -31.747 1.00 53.00 101 SER A N 1
ATOM 756 C CA . SER A 1 101 ? -13.132 -26.869 -32.100 1.00 53.00 101 SER A CA 1
ATOM 757 C C . SER A 1 101 ? -13.678 -26.174 -30.853 1.00 53.00 101 SER A C 1
ATOM 759 O O . SER A 1 101 ? -14.222 -26.824 -29.967 1.00 53.00 101 SER A O 1
ATOM 761 N N . GLN A 1 102 ? -13.525 -24.855 -30.767 1.00 48.91 102 GLN A N 1
ATOM 762 C CA . GLN A 1 102 ? -14.452 -24.026 -30.002 1.00 48.91 102 GLN A CA 1
ATOM 763 C C . GLN A 1 102 ? -15.304 -23.2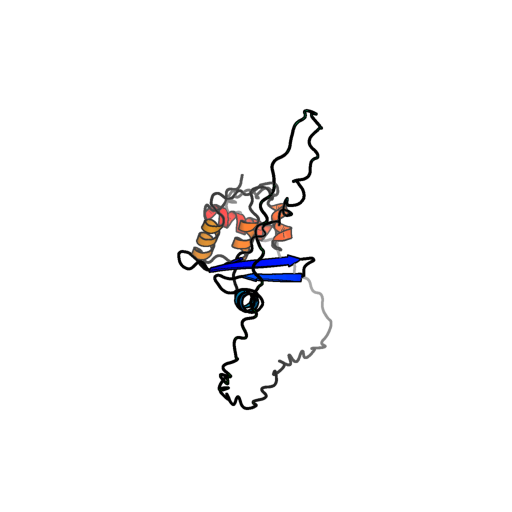53 -30.995 1.00 48.91 102 GLN A C 1
ATOM 765 O O . GLN A 1 102 ? -15.003 -22.148 -31.438 1.00 48.91 102 GLN A O 1
ATOM 770 N N . GLU A 1 103 ? -16.324 -23.993 -31.409 1.00 49.22 103 GLU A N 1
ATOM 771 C CA . GLU A 1 103 ? -17.667 -23.556 -31.734 1.00 49.22 103 GLU A CA 1
ATOM 772 C C . GLU A 1 103 ? -17.969 -22.106 -31.328 1.00 49.22 103 GLU A C 1
ATOM 774 O O . GLU A 1 103 ? -17.862 -21.702 -30.167 1.00 49.22 103 GLU A O 1
ATOM 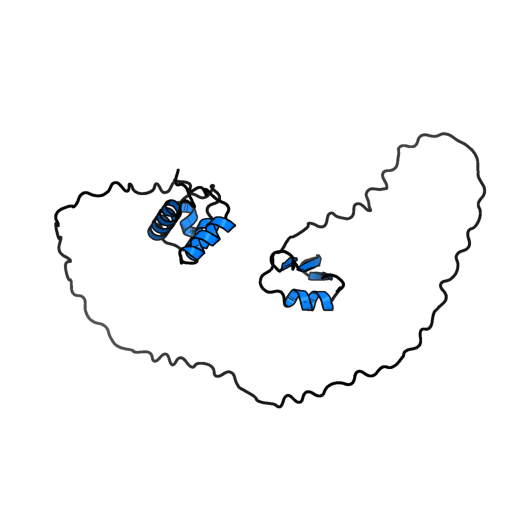779 N N . LEU A 1 104 ? -18.384 -21.337 -32.334 1.00 52.84 104 LEU A N 1
ATOM 780 C CA . LEU A 1 104 ? -19.118 -20.099 -32.176 1.00 52.84 104 LEU A CA 1
ATOM 781 C C . LEU A 1 104 ? -20.261 -20.293 -31.169 1.00 52.84 104 LEU A C 1
ATOM 783 O O . LEU A 1 104 ? -21.277 -20.905 -31.477 1.00 52.84 104 LEU A O 1
ATOM 787 N N . SER A 1 105 ? -20.166 -19.631 -30.024 1.00 48.47 105 SER A N 1
ATOM 788 C CA . SER A 1 105 ? -21.356 -19.103 -29.368 1.00 48.47 105 SER A CA 1
ATOM 789 C C . SER A 1 105 ? -21.100 -17.660 -28.985 1.00 48.47 105 SER A C 1
ATOM 791 O O . SER A 1 105 ? -20.546 -17.323 -27.940 1.00 48.47 105 SER A O 1
ATOM 793 N N . GLN A 1 106 ? -21.504 -16.809 -29.925 1.00 55.91 106 GLN A N 1
ATOM 794 C CA . GLN A 1 106 ? -21.795 -15.399 -29.748 1.00 55.91 106 GLN A CA 1
ATOM 795 C C . GLN A 1 106 ? -22.726 -15.225 -28.539 1.00 55.91 106 GLN A C 1
ATOM 797 O O . GLN A 1 106 ? -23.947 -15.250 -28.665 1.00 55.91 106 GLN A O 1
ATOM 802 N N . ARG A 1 107 ? -22.165 -15.034 -27.345 1.00 46.38 107 ARG A N 1
ATOM 803 C CA . ARG A 1 107 ? -22.882 -14.368 -26.258 1.00 46.38 107 ARG A CA 1
ATOM 804 C C . ARG A 1 107 ? -22.494 -12.903 -26.289 1.00 46.38 107 ARG A C 1
ATOM 806 O O . ARG A 1 107 ? -21.461 -12.495 -25.766 1.00 46.38 107 ARG A O 1
ATOM 813 N N . SER A 1 108 ? -23.341 -12.133 -26.958 1.00 52.41 108 SER A N 1
ATOM 814 C CA . SER A 1 108 ? -23.373 -10.679 -26.899 1.00 52.41 108 SER A CA 1
ATOM 815 C C . SER A 1 108 ? -23.270 -10.197 -25.446 1.00 52.41 108 SER A C 1
ATOM 817 O O . SER A 1 108 ? -23.915 -10.782 -24.569 1.00 52.41 108 SER A O 1
ATOM 819 N N . PRO A 1 109 ? -22.526 -9.117 -25.159 1.00 59.50 109 PRO A N 1
ATOM 820 C CA . PRO A 1 109 ? -22.631 -8.455 -23.872 1.00 59.50 109 PRO A CA 1
ATOM 821 C C . PRO A 1 109 ? -24.039 -7.863 -23.759 1.00 59.50 109 PRO A C 1
ATOM 823 O O . PRO A 1 109 ? -24.380 -6.887 -24.430 1.00 59.50 109 PRO A O 1
ATOM 826 N N . VAL A 1 110 ? -24.874 -8.471 -22.915 1.00 58.44 110 VAL A N 1
ATOM 827 C CA . VAL A 1 110 ? -26.105 -7.844 -22.430 1.00 58.44 110 VAL A CA 1
ATOM 828 C C . VAL A 1 110 ? -25.675 -6.607 -21.653 1.00 58.44 110 VAL A C 1
ATOM 830 O O . VAL A 1 110 ? -25.208 -6.680 -20.520 1.00 58.44 110 VAL A O 1
ATOM 833 N N . ARG A 1 111 ? -25.783 -5.459 -22.316 1.00 49.97 111 ARG A N 1
ATOM 834 C CA . ARG A 1 111 ? -25.713 -4.135 -21.712 1.00 49.97 111 ARG A CA 1
ATOM 835 C C . ARG A 1 111 ? -26.860 -4.042 -20.697 1.00 49.97 111 ARG A C 1
ATOM 837 O O . ARG A 1 111 ? -28.011 -4.116 -21.129 1.00 49.97 111 ARG A O 1
ATOM 844 N N . PRO A 1 112 ? -26.611 -3.866 -19.387 1.00 50.41 112 PRO A N 1
ATOM 845 C CA . PRO A 1 112 ? -27.679 -3.504 -18.470 1.00 50.41 112 PRO A CA 1
ATOM 846 C C . PRO A 1 112 ? -28.180 -2.112 -18.870 1.00 50.41 112 PRO A C 1
ATOM 848 O O . PRO A 1 112 ? -27.522 -1.097 -18.638 1.00 50.41 112 PRO A O 1
ATOM 851 N N . GLN A 1 113 ? -29.330 -2.063 -19.543 1.00 50.00 113 GLN A N 1
ATOM 852 C CA . GLN A 1 113 ? -30.102 -0.837 -19.675 1.00 50.00 113 GLN A CA 1
ATOM 853 C C . GLN A 1 113 ? -30.698 -0.519 -18.307 1.00 50.00 113 GLN A C 1
ATOM 855 O O . GLN A 1 113 ? -31.768 -1.001 -17.946 1.00 50.00 113 GLN A O 1
ATOM 860 N N . ILE A 1 114 ? -29.990 0.302 -17.537 1.00 53.00 114 ILE A N 1
ATOM 861 C CA . ILE A 1 114 ? -30.611 1.048 -16.450 1.00 53.00 114 ILE A CA 1
ATOM 862 C C . ILE A 1 114 ? -31.509 2.078 -17.133 1.00 53.00 114 ILE A C 1
ATOM 864 O O . ILE A 1 114 ? -31.048 3.113 -17.613 1.00 53.00 114 ILE A O 1
ATOM 868 N N . SER A 1 115 ? -32.790 1.736 -17.231 1.00 47.53 115 SER A N 1
ATOM 869 C CA . SER A 1 115 ? -33.853 2.683 -17.535 1.00 47.53 115 SER A CA 1
ATOM 870 C C . SER A 1 115 ? -33.913 3.682 -16.384 1.00 47.53 115 SER A C 1
ATOM 872 O O . SER A 1 115 ? -34.537 3.423 -15.359 1.00 47.53 115 SER A O 1
ATOM 874 N N . GLN A 1 116 ? -33.217 4.810 -16.521 1.00 49.31 116 GLN A N 1
ATOM 875 C CA . GLN A 1 116 ? -33.486 5.980 -15.694 1.00 49.31 116 GLN A CA 1
ATOM 876 C C . GLN A 1 116 ? -34.749 6.639 -16.248 1.00 49.31 116 GLN A C 1
ATOM 878 O O . GLN A 1 116 ? -34.694 7.479 -17.144 1.00 49.31 116 GLN A O 1
ATOM 883 N N . ALA A 1 117 ? -35.902 6.199 -15.751 1.00 46.59 117 ALA A N 1
ATOM 884 C CA . ALA A 1 117 ? -37.128 6.965 -15.880 1.00 46.59 117 ALA A CA 1
ATOM 885 C C . ALA A 1 117 ? -36.972 8.228 -15.022 1.00 46.59 117 ALA A C 1
ATOM 887 O O . ALA A 1 117 ? -36.864 8.135 -13.801 1.00 46.59 117 ALA A O 1
ATOM 888 N N . LEU A 1 118 ? -36.914 9.392 -15.673 1.00 56.06 118 LEU A N 1
ATOM 889 C CA . LEU A 1 118 ? -37.086 10.691 -15.029 1.00 56.06 118 LEU A CA 1
ATOM 890 C C . LEU A 1 118 ? -38.494 10.770 -14.416 1.00 56.06 118 LEU A C 1
ATOM 892 O O . LEU A 1 118 ? -39.469 10.676 -15.164 1.00 56.06 118 LEU A O 1
ATOM 896 N N . PRO A 1 119 ? -38.632 11.068 -13.116 1.00 53.12 119 PRO A N 1
ATOM 897 C CA . PRO A 1 119 ? -39.831 11.683 -12.583 1.00 53.12 119 PRO A CA 1
ATOM 898 C C . PRO A 1 119 ? -39.656 13.203 -12.684 1.00 53.12 119 PRO A C 1
ATOM 900 O O . PRO A 1 119 ? -38.960 13.830 -11.888 1.00 53.12 119 PRO A O 1
ATOM 903 N N . LEU A 1 120 ? -40.284 13.793 -13.698 1.00 54.53 120 LEU A N 1
ATOM 904 C CA . LEU A 1 120 ? -40.686 15.196 -13.668 1.00 54.53 120 LEU A CA 1
ATOM 905 C C . LEU A 1 120 ? -41.864 15.308 -12.689 1.00 54.53 120 LEU A C 1
ATOM 907 O O . LEU A 1 120 ? -42.916 14.721 -12.931 1.00 54.53 120 LEU A O 1
ATOM 911 N N . GLY A 1 121 ? -41.692 16.043 -11.592 1.00 48.34 121 GLY A N 1
ATOM 912 C CA . GLY A 1 121 ? -42.768 16.344 -10.645 1.00 48.34 121 GLY A CA 1
ATOM 913 C C . GLY A 1 121 ? -42.347 17.366 -9.582 1.00 48.34 121 GLY A C 1
ATOM 914 O O . GLY A 1 121 ? -41.155 17.471 -9.311 1.00 48.34 121 GLY A O 1
ATOM 915 N N . PRO A 1 122 ? -43.281 18.175 -9.050 1.00 54.66 122 PRO A N 1
ATOM 916 C CA . PRO A 1 122 ? -43.120 19.626 -8.991 1.00 54.66 122 PRO A CA 1
ATOM 917 C C . PRO A 1 122 ? -42.762 20.206 -7.611 1.00 54.66 122 PRO A C 1
ATOM 919 O O . PRO A 1 122 ? -42.796 19.536 -6.587 1.00 54.66 122 PRO A O 1
ATOM 922 N N . SER A 1 123 ? -42.434 21.500 -7.675 1.00 53.72 123 SER A N 1
ATOM 923 C CA . SER A 1 123 ? -42.332 22.540 -6.639 1.00 53.72 123 SER A CA 1
ATOM 924 C C . SER A 1 123 ? -43.380 22.488 -5.508 1.00 53.72 123 SER A C 1
ATOM 926 O O . SER A 1 123 ? -44.409 21.842 -5.672 1.00 53.72 123 SER A O 1
ATOM 928 N N . THR A 1 124 ? -43.160 23.317 -4.468 1.00 49.69 124 THR A N 1
ATOM 929 C CA . THR A 1 124 ? -43.951 23.604 -3.232 1.00 49.69 124 THR A CA 1
ATOM 930 C C . THR A 1 124 ? -43.712 22.611 -2.074 1.00 49.69 124 THR A C 1
ATOM 932 O O . THR A 1 124 ? -43.781 21.411 -2.277 1.00 49.69 124 THR A O 1
ATOM 935 N N . ASP A 1 125 ? -43.329 22.977 -0.842 1.00 42.69 125 ASP A N 1
ATOM 936 C CA . ASP A 1 125 ? -43.501 24.213 -0.065 1.00 42.69 125 ASP A CA 1
ATOM 937 C C . ASP A 1 125 ? -42.446 24.352 1.073 1.00 42.69 125 ASP A C 1
ATOM 939 O O . ASP A 1 125 ? -41.827 23.358 1.469 1.00 42.69 125 ASP A O 1
ATOM 943 N N . PRO A 1 126 ? -42.272 25.559 1.654 1.00 64.31 126 PRO A N 1
ATOM 944 C CA . PRO A 1 126 ? -41.417 25.847 2.802 1.00 64.31 126 PRO A CA 1
ATOM 945 C C . PRO A 1 126 ? -42.224 25.908 4.108 1.00 64.31 126 PRO A C 1
ATOM 947 O O . PRO A 1 126 ? -43.013 26.830 4.283 1.00 64.31 126 PRO A O 1
ATOM 950 N N . LEU A 1 127 ? -41.987 25.018 5.078 1.00 45.59 127 LEU A N 1
ATOM 951 C CA . LEU A 1 127 ? -42.457 25.239 6.452 1.00 45.59 127 LEU A CA 1
ATOM 952 C C . LEU A 1 127 ? -41.475 24.720 7.510 1.00 45.59 127 LEU A C 1
ATOM 954 O O . LEU A 1 127 ? -41.127 23.544 7.584 1.00 45.59 127 LEU A O 1
ATOM 958 N N . SER A 1 128 ? -41.068 25.682 8.333 1.00 49.69 128 SER A N 1
ATOM 959 C CA . SER A 1 128 ? -40.479 25.616 9.663 1.00 49.69 128 SER A CA 1
ATOM 960 C C . SER A 1 128 ? -40.872 24.398 10.497 1.00 49.69 128 SER A C 1
ATOM 962 O O . SER A 1 128 ? -42.055 24.144 10.696 1.00 49.69 128 SER A O 1
ATOM 964 N N . LEU A 1 129 ? -39.884 23.772 11.140 1.00 46.59 129 LEU A N 1
ATOM 965 C CA . LEU A 1 129 ? -40.069 23.103 12.427 1.00 46.59 129 LEU A CA 1
ATOM 966 C C . LEU A 1 129 ? -38.816 23.309 13.281 1.00 46.59 129 LEU A C 1
ATOM 968 O O . LEU A 1 129 ? -37.788 22.648 13.137 1.00 46.59 129 LEU A O 1
ATOM 972 N N . SER A 1 130 ? -38.942 24.298 14.158 1.00 52.38 130 SER A N 1
ATOM 973 C CA . SER A 1 130 ? -38.103 24.601 15.305 1.00 52.38 130 SER A CA 1
ATOM 974 C C . SER A 1 130 ? -37.764 23.324 16.073 1.00 52.38 130 SER A C 1
ATOM 976 O O . SER A 1 130 ? -38.636 22.718 16.695 1.00 52.38 130 SER A O 1
ATOM 978 N N . ARG A 1 131 ? -36.496 22.903 16.041 1.00 47.22 131 ARG A N 1
ATOM 979 C CA . ARG A 1 131 ? -36.022 21.807 16.886 1.00 47.22 131 ARG A CA 1
ATOM 980 C C . ARG A 1 131 ? -35.617 22.385 18.237 1.00 47.22 131 ARG A C 1
ATOM 982 O O . ARG A 1 131 ? -34.625 23.094 18.370 1.00 47.22 131 ARG A O 1
ATOM 989 N N . SER A 1 132 ? -36.488 22.120 19.193 1.00 49.56 132 SER A N 1
ATOM 990 C CA . SER A 1 132 ? -36.502 22.556 20.579 1.00 49.56 132 SER A CA 1
ATOM 991 C C . SER A 1 132 ? -35.173 22.322 21.300 1.00 49.56 132 SER A C 1
ATOM 993 O O . SER A 1 132 ? -34.580 21.247 21.198 1.00 49.56 132 SER A O 1
ATOM 995 N N . LEU A 1 133 ? -34.757 23.316 22.092 1.00 54.00 133 LEU A N 1
ATOM 996 C CA . LEU A 1 133 ? -33.756 23.156 23.141 1.00 54.00 133 LEU A CA 1
ATOM 997 C C . LEU A 1 133 ? -34.245 22.095 24.132 1.00 54.00 133 LEU A C 1
ATOM 999 O O . LEU A 1 133 ? -35.206 22.322 24.864 1.00 54.00 133 LEU A O 1
ATOM 1003 N N . SER A 1 134 ? -33.573 20.946 24.162 1.00 50.44 134 SER A N 1
ATOM 1004 C CA . SER A 1 134 ? -33.742 19.953 25.217 1.00 50.44 134 SER A CA 1
ATOM 1005 C C . SER A 1 134 ? -32.557 20.059 26.170 1.00 50.44 134 SER A C 1
ATOM 1007 O O . SER A 1 134 ? -31.498 19.476 25.947 1.00 50.44 134 SER A O 1
ATOM 1009 N N . THR A 1 135 ? -32.749 20.841 27.229 1.00 50.97 135 THR A N 1
ATOM 1010 C CA . THR A 1 135 ? -31.886 20.908 28.411 1.00 50.97 135 THR A CA 1
ATOM 1011 C C . THR A 1 135 ? -32.025 19.592 29.179 1.00 50.97 135 THR A C 1
ATOM 1013 O O . THR A 1 135 ? -32.888 19.449 30.040 1.00 50.97 135 THR A O 1
ATOM 1016 N N . GLY A 1 136 ? -31.235 18.586 28.801 1.00 61.78 136 GLY A N 1
ATOM 1017 C CA . GLY A 1 136 ? -31.120 17.319 29.526 1.00 61.78 136 GLY A CA 1
ATOM 1018 C C . GLY A 1 136 ? -30.063 17.399 30.640 1.00 61.78 136 GLY A C 1
ATOM 1019 O O . GLY A 1 136 ? -29.097 18.149 30.486 1.00 61.78 136 GLY A O 1
ATOM 1020 N N . PRO A 1 137 ? -30.202 16.640 31.746 1.00 57.38 137 PRO A N 1
ATOM 1021 C CA . PRO A 1 137 ? -29.223 16.613 32.829 1.00 57.38 137 PRO A CA 1
ATOM 1022 C C . PRO A 1 137 ? -27.869 16.143 32.293 1.00 57.38 137 PRO A C 1
ATOM 1024 O O . PRO A 1 137 ? -27.732 15.032 31.782 1.00 57.38 137 PRO A O 1
ATOM 1027 N N . GLN A 1 138 ? -26.881 17.027 32.390 1.00 44.59 138 GLN A N 1
ATOM 1028 C CA . GLN A 1 138 ? -25.506 16.816 31.971 1.00 44.59 138 GLN A CA 1
ATOM 1029 C C . GLN A 1 138 ? -24.895 15.685 32.810 1.00 44.59 138 GLN A C 1
ATOM 1031 O O . GLN A 1 138 ? -24.505 15.878 33.961 1.00 44.59 138 GLN A O 1
ATOM 1036 N N . LEU A 1 139 ? -24.843 14.482 32.238 1.00 53.78 139 LEU A N 1
ATOM 1037 C CA . LEU A 1 139 ? -24.004 13.409 32.757 1.00 53.78 139 LEU A CA 1
ATOM 1038 C C . LEU A 1 139 ? -22.531 13.847 32.678 1.00 53.78 139 LEU A C 1
ATOM 1040 O O . LEU A 1 139 ? -22.168 14.589 31.760 1.00 53.78 139 LEU A O 1
ATOM 1044 N N . PRO A 1 140 ? -21.688 13.419 33.634 1.00 53.47 140 PRO A N 1
ATOM 1045 C CA . PRO A 1 140 ? -20.301 13.848 33.737 1.00 53.47 140 PRO A CA 1
ATOM 1046 C C . PRO A 1 140 ? -19.566 13.534 32.435 1.00 53.47 140 PRO A C 1
ATOM 1048 O O . PRO A 1 140 ? -19.350 12.376 32.074 1.00 53.47 140 PRO A O 1
ATOM 1051 N N . VAL A 1 141 ? -19.225 14.604 31.720 1.00 48.47 141 VAL A N 1
ATOM 1052 C CA . VAL A 1 141 ? -18.424 14.586 30.502 1.00 48.47 141 VAL A CA 1
ATOM 1053 C C . VAL A 1 141 ? -17.115 13.886 30.846 1.00 48.47 141 VAL A C 1
ATOM 1055 O O . VAL A 1 141 ? -16.308 14.395 31.624 1.00 48.47 141 VAL A O 1
ATOM 1058 N N . SER A 1 142 ? -16.942 12.674 30.320 1.00 56.22 142 SER A N 1
ATOM 1059 C CA . SER A 1 142 ? -15.683 11.949 30.447 1.00 56.22 142 SER A CA 1
ATOM 1060 C C . SER A 1 142 ? -14.572 12.799 29.825 1.00 56.22 142 SER A C 1
ATOM 1062 O O . SER A 1 142 ? -14.774 13.338 28.735 1.00 56.22 142 SER A O 1
ATOM 1064 N N . PRO A 1 143 ? -13.415 12.950 30.492 1.00 49.94 143 PRO A N 1
ATOM 1065 C CA . PRO A 1 143 ? -12.325 13.809 30.046 1.00 49.94 143 PRO A CA 1
ATOM 1066 C C . PRO A 1 143 ? -11.556 13.153 28.892 1.00 49.94 143 PRO A C 1
ATOM 1068 O O . PRO A 1 143 ? -10.392 12.783 29.014 1.00 49.94 143 PRO A O 1
ATOM 1071 N N . SER A 1 144 ? -12.208 12.987 27.749 1.00 52.53 144 SER A N 1
ATOM 1072 C CA . SER A 1 144 ? -11.539 12.758 26.476 1.00 52.53 144 SER A CA 1
ATOM 1073 C C . SER A 1 144 ? -11.350 14.129 25.849 1.00 52.53 144 SER A C 1
ATOM 1075 O O . SER A 1 144 ? -12.176 14.589 25.065 1.00 52.53 144 SER A O 1
ATOM 1077 N N . GLY A 1 145 ? -10.310 14.836 26.299 1.00 70.31 145 GLY A N 1
ATOM 1078 C CA . GLY A 1 145 ? -9.950 16.125 25.723 1.00 70.31 145 GLY A CA 1
ATOM 1079 C C . GLY A 1 145 ? -9.807 15.996 24.201 1.00 70.31 145 GLY A C 1
ATOM 1080 O O . GLY A 1 145 ? -9.317 14.965 23.732 1.00 70.31 145 GLY A O 1
ATOM 1081 N N . PRO A 1 146 ? -10.258 16.995 23.424 1.00 74.88 146 PRO A N 1
ATOM 1082 C CA . PRO A 1 146 ? -10.150 16.952 21.973 1.00 74.88 146 PRO A CA 1
ATOM 1083 C C . PRO A 1 146 ? -8.685 16.732 21.584 1.00 74.88 146 PRO A C 1
ATOM 1085 O O . PRO A 1 146 ? -7.802 17.471 22.025 1.00 74.88 146 PRO A O 1
ATOM 1088 N N . LEU A 1 147 ? -8.425 15.689 20.789 1.00 80.00 147 LEU A N 1
ATOM 1089 C CA . LEU A 1 147 ? -7.091 15.410 20.263 1.00 80.00 147 LEU A CA 1
ATOM 1090 C C . LEU A 1 147 ? -6.587 16.656 19.534 1.00 80.00 147 LEU A C 1
ATOM 1092 O O . LEU A 1 147 ? -7.255 17.176 18.636 1.00 80.00 147 LEU A O 1
ATOM 1096 N N . SER A 1 148 ? -5.416 17.146 19.933 1.00 88.81 148 SER A N 1
ATOM 1097 C CA . SER A 1 148 ? -4.823 18.316 19.295 1.00 88.81 148 SER A CA 1
ATOM 1098 C C . SER A 1 148 ? -4.490 17.967 17.844 1.00 88.81 148 SER A C 1
ATOM 1100 O O . SER A 1 148 ? -3.844 16.960 17.567 1.00 88.81 148 SER A O 1
ATOM 1102 N N . LEU A 1 149 ? -4.921 18.800 16.895 1.00 90.00 149 LEU A N 1
ATOM 1103 C CA . LEU A 1 149 ? -4.694 18.578 15.456 1.00 90.00 149 LEU A CA 1
ATOM 1104 C C . LEU A 1 149 ? -3.205 18.532 15.079 1.00 90.00 149 LEU A C 1
ATOM 1106 O O . LEU A 1 149 ? -2.838 18.020 14.023 1.00 90.00 149 LEU A O 1
ATOM 1110 N N . THR A 1 150 ? -2.363 19.070 15.958 1.00 92.00 150 THR A N 1
ATOM 1111 C CA . THR A 1 150 ? -0.904 19.104 15.860 1.00 92.00 150 THR A CA 1
ATOM 1112 C C . THR A 1 150 ? -0.230 17.855 16.416 1.00 92.00 150 THR A C 1
ATOM 1114 O O . THR A 1 150 ? 0.985 17.723 16.292 1.00 92.00 150 THR A O 1
ATOM 1117 N N . THR A 1 151 ? -0.975 16.952 17.056 1.00 92.88 151 THR A N 1
ATOM 1118 C CA . THR A 1 151 ? -0.411 15.712 17.581 1.00 92.88 151 THR A CA 1
ATOM 1119 C C . THR A 1 151 ? 0.081 14.834 16.432 1.00 92.88 151 THR A C 1
ATOM 1121 O O . THR A 1 151 ? -0.580 14.690 15.402 1.00 92.88 151 THR A O 1
ATOM 1124 N N . ILE A 1 152 ? 1.260 14.240 16.610 1.00 95.94 152 ILE A N 1
ATOM 1125 C CA . ILE A 1 152 ? 1.867 13.345 15.627 1.00 95.94 152 ILE A CA 1
ATOM 1126 C C . ILE A 1 152 ? 1.710 11.907 16.131 1.00 95.94 152 ILE A C 1
ATOM 1128 O O . ILE A 1 152 ? 2.410 11.510 17.071 1.00 95.94 152 ILE A O 1
ATOM 1132 N N . PRO A 1 153 ? 0.803 11.106 15.545 1.00 96.31 153 PRO A N 1
ATOM 1133 C CA . PRO A 1 153 ? 0.695 9.697 15.887 1.00 96.31 153 PRO A CA 1
ATOM 1134 C C . PRO A 1 153 ? 1.986 8.959 15.515 1.00 96.31 153 PRO A C 1
ATOM 1136 O O . PRO A 1 153 ? 2.582 9.188 14.461 1.00 96.31 153 PRO A O 1
ATOM 1139 N N . ARG A 1 154 ? 2.424 8.044 16.383 1.00 96.31 154 ARG A N 1
ATOM 1140 C CA . ARG A 1 154 ? 3.612 7.209 16.155 1.00 96.31 154 ARG A CA 1
ATOM 1141 C C . ARG A 1 154 ? 3.245 5.737 16.200 1.00 96.31 154 ARG A C 1
ATOM 1143 O O . ARG A 1 154 ? 2.632 5.290 17.164 1.00 96.31 154 ARG A O 1
ATOM 1150 N N . ALA A 1 155 ? 3.647 4.974 15.189 1.00 96.25 155 ALA A N 1
ATOM 1151 C CA . ALA A 1 155 ? 3.474 3.527 15.195 1.00 96.25 155 ALA A CA 1
ATOM 1152 C C . ALA A 1 155 ? 4.348 2.879 16.285 1.00 96.25 155 ALA A C 1
ATOM 1154 O O . ALA A 1 155 ? 5.538 3.175 16.401 1.00 96.25 155 ALA A O 1
ATOM 1155 N N . THR A 1 156 ? 3.763 1.989 17.084 1.00 97.38 156 THR A N 1
ATOM 1156 C CA . THR A 1 156 ? 4.459 1.240 18.151 1.00 97.38 156 THR A CA 1
ATOM 1157 C C . THR A 1 156 ? 4.973 -0.118 17.669 1.00 97.38 156 THR A C 1
ATOM 1159 O O . THR A 1 156 ? 5.760 -0.769 18.355 1.00 97.38 156 THR A O 1
ATOM 1162 N N . MET A 1 157 ? 4.528 -0.568 16.493 1.00 97.00 157 MET A N 1
ATOM 1163 C CA . MET A 1 157 ? 4.892 -1.849 15.892 1.00 97.00 157 MET A CA 1
ATOM 1164 C C . MET A 1 157 ? 5.095 -1.735 14.378 1.00 97.00 157 MET A C 1
ATOM 1166 O O . MET A 1 157 ? 4.755 -0.724 13.767 1.00 97.00 157 MET A O 1
ATOM 1170 N N . SER A 1 158 ? 5.654 -2.781 13.758 1.00 96.81 158 SER A N 1
ATOM 1171 C CA . SER A 1 158 ? 5.859 -2.806 12.307 1.00 96.81 158 SER A CA 1
ATOM 1172 C C . SER A 1 158 ? 4.530 -2.782 11.549 1.00 96.81 158 SER A C 1
ATOM 1174 O O . SER A 1 158 ? 3.541 -3.374 11.985 1.00 96.81 158 SER A O 1
ATOM 1176 N N . VAL A 1 159 ? 4.529 -2.152 10.372 1.00 95.81 159 VAL A N 1
ATOM 1177 C CA . VAL A 1 159 ? 3.344 -2.018 9.507 1.00 95.81 159 VAL A CA 1
ATOM 1178 C C . VAL A 1 159 ? 2.695 -3.374 9.212 1.00 95.81 159 VAL A C 1
ATOM 1180 O O . VAL A 1 159 ? 1.483 -3.511 9.330 1.00 95.81 159 VAL A O 1
ATOM 1183 N N . PHE A 1 160 ? 3.486 -4.407 8.903 1.00 96.38 160 PHE A N 1
ATOM 1184 C CA . PHE A 1 160 ? 2.965 -5.757 8.654 1.00 96.38 160 PHE A CA 1
ATOM 1185 C C . PHE A 1 160 ? 2.232 -6.336 9.871 1.00 96.38 160 PHE A C 1
ATOM 1187 O O . PHE A 1 160 ? 1.143 -6.891 9.731 1.00 96.38 160 PHE A O 1
ATOM 1194 N N . LYS A 1 161 ? 2.797 -6.166 11.074 1.00 97.25 161 LYS A N 1
ATOM 1195 C CA . LYS A 1 161 ? 2.176 -6.637 12.317 1.00 97.25 161 LYS A CA 1
ATOM 1196 C C . LYS A 1 161 ? 0.901 -5.854 12.625 1.00 97.25 161 LYS A C 1
ATOM 1198 O O . LYS A 1 161 ? -0.105 -6.457 12.983 1.00 97.25 161 LYS A O 1
ATOM 1203 N N . ALA A 1 162 ? 0.928 -4.538 12.426 1.00 97.69 162 ALA A N 1
ATOM 1204 C CA . ALA A 1 162 ? -0.237 -3.681 12.586 1.00 97.69 162 ALA A CA 1
ATOM 1205 C C . ALA A 1 162 ? -1.378 -4.086 11.643 1.00 97.69 162 ALA A C 1
ATOM 1207 O O . ALA A 1 162 ? -2.507 -4.253 12.095 1.00 97.69 162 ALA A O 1
ATOM 1208 N N . ILE A 1 163 ? -1.079 -4.317 10.357 1.00 97.69 163 ILE A N 1
ATOM 1209 C CA . ILE A 1 163 ? -2.065 -4.792 9.379 1.00 97.69 163 ILE A CA 1
ATOM 1210 C C . ILE A 1 163 ? -2.684 -6.103 9.862 1.00 97.69 163 ILE A C 1
ATOM 1212 O O . ILE A 1 163 ? -3.905 -6.164 9.957 1.00 97.69 163 ILE A O 1
ATOM 1216 N N . ALA A 1 164 ? -1.881 -7.095 10.259 1.00 97.31 164 ALA A N 1
ATOM 1217 C CA . ALA A 1 164 ? -2.392 -8.376 10.753 1.00 97.31 164 ALA A CA 1
ATOM 1218 C C . ALA A 1 164 ? -3.335 -8.223 11.967 1.00 97.31 164 ALA A C 1
ATOM 1220 O O . ALA A 1 164 ? -4.359 -8.903 12.044 1.00 97.31 164 ALA A O 1
ATOM 1221 N N . VAL A 1 165 ? -3.034 -7.306 12.897 1.00 98.06 165 VAL A N 1
ATOM 1222 C CA . VAL A 1 165 ? -3.921 -6.994 14.036 1.00 98.06 165 VAL A CA 1
ATOM 1223 C C . VAL A 1 165 ? -5.232 -6.355 13.561 1.00 98.06 165 VAL A C 1
ATOM 1225 O O . VAL A 1 165 ? -6.298 -6.754 14.026 1.00 98.06 165 VAL A O 1
ATOM 1228 N N . ILE A 1 166 ? -5.173 -5.417 12.609 1.00 97.88 166 ILE A N 1
ATOM 1229 C CA . ILE A 1 166 ? -6.351 -4.759 12.015 1.00 97.88 166 ILE A CA 1
ATOM 1230 C C . ILE A 1 166 ? -7.245 -5.787 11.303 1.00 97.88 166 ILE A C 1
ATOM 1232 O O . ILE A 1 166 ? -8.463 -5.755 11.473 1.00 97.88 166 ILE A O 1
ATOM 1236 N N . GLU A 1 167 ? -6.665 -6.725 10.544 1.00 97.69 167 GLU A N 1
ATOM 1237 C CA . GLU A 1 167 ? -7.434 -7.788 9.877 1.00 97.69 167 GLU A CA 1
ATOM 1238 C C . GLU A 1 167 ? -8.091 -8.726 10.887 1.00 97.69 167 GLU A C 1
ATOM 1240 O O . GLU A 1 167 ? -9.280 -9.020 10.772 1.00 97.69 167 GLU A O 1
ATOM 1245 N N . LYS A 1 168 ? -7.337 -9.152 11.908 1.00 97.94 168 LYS A N 1
ATOM 1246 C CA . LYS A 1 168 ? -7.842 -10.029 12.968 1.00 97.94 168 LYS A CA 1
ATOM 1247 C C . LYS A 1 168 ? -8.977 -9.378 13.765 1.00 97.94 168 LYS A C 1
ATOM 1249 O O . LYS A 1 168 ? -9.872 -10.079 14.225 1.00 97.94 168 LYS A O 1
ATOM 1254 N N . ALA A 1 169 ? -8.949 -8.055 13.912 1.00 97.62 169 ALA A N 1
ATOM 1255 C CA . ALA A 1 169 ? -10.008 -7.278 14.551 1.00 97.62 169 ALA A CA 1
ATOM 1256 C C . ALA A 1 169 ? -11.221 -7.013 13.633 1.00 97.62 169 ALA A C 1
ATOM 1258 O O . ALA A 1 169 ? -12.184 -6.393 14.078 1.00 97.62 169 ALA A O 1
ATOM 1259 N N . GLY A 1 170 ? -11.192 -7.451 12.367 1.00 97.88 170 GLY A N 1
ATOM 1260 C CA . GLY A 1 170 ? -12.274 -7.218 11.406 1.00 97.88 170 GLY A CA 1
ATOM 1261 C C . GLY A 1 170 ? -12.442 -5.747 11.016 1.00 97.88 170 GLY A C 1
ATOM 1262 O O . GLY A 1 170 ? -13.525 -5.339 10.601 1.00 97.88 170 GLY A O 1
ATOM 1263 N N . LEU A 1 171 ? -11.394 -4.934 11.174 1.00 98.00 171 LEU A N 1
ATOM 1264 C CA . LEU A 1 171 ? -11.479 -3.499 10.931 1.00 98.00 171 LEU A CA 1
ATOM 1265 C C . LEU A 1 171 ? -11.459 -3.164 9.425 1.00 98.00 171 LEU A C 1
ATOM 1267 O O . LEU A 1 171 ? -10.768 -3.834 8.644 1.00 98.00 171 LEU A O 1
ATOM 1271 N N . PRO A 1 172 ? -12.170 -2.097 9.005 1.00 97.56 172 PRO A N 1
ATOM 1272 C CA . PRO A 1 172 ? -12.224 -1.663 7.612 1.00 97.56 172 PRO A CA 1
ATOM 1273 C C . PRO A 1 172 ? -10.853 -1.359 6.998 1.00 97.56 172 PRO A C 1
ATOM 1275 O O . PRO A 1 172 ? -9.894 -0.987 7.678 1.00 97.56 172 PRO A O 1
ATOM 1278 N N . ARG A 1 173 ? -10.779 -1.413 5.663 1.00 96.88 173 ARG A N 1
ATOM 1279 C CA . ARG A 1 173 ? -9.559 -1.100 4.897 1.00 96.88 173 ARG A CA 1
ATOM 1280 C C . ARG A 1 173 ? -9.010 0.302 5.185 1.00 96.88 173 ARG A C 1
ATOM 1282 O O . ARG A 1 173 ? -7.796 0.477 5.155 1.00 96.88 173 ARG A O 1
ATOM 1289 N N . THR A 1 174 ? -9.868 1.264 5.512 1.00 97.50 174 THR A N 1
ATOM 1290 C CA . THR A 1 174 ? -9.480 2.640 5.857 1.00 97.50 174 THR A CA 1
ATOM 1291 C C . THR A 1 174 ? -8.447 2.685 6.986 1.00 97.50 174 THR A C 1
ATOM 1293 O O . THR A 1 174 ? -7.475 3.426 6.899 1.00 97.50 174 THR A O 1
ATOM 1296 N N . TYR A 1 175 ? -8.553 1.801 7.984 1.00 97.94 175 TYR A N 1
ATOM 1297 C CA . TYR A 1 175 ? -7.577 1.693 9.076 1.00 97.94 175 TYR A CA 1
ATOM 1298 C C . TYR A 1 175 ? -6.187 1.288 8.572 1.00 97.94 175 TYR A C 1
ATOM 1300 O O . TYR A 1 175 ? -5.170 1.796 9.043 1.00 97.94 175 TYR A O 1
ATOM 1308 N N . ARG A 1 176 ? -6.142 0.400 7.571 1.00 97.12 176 ARG A N 1
ATOM 1309 C CA . ARG A 1 176 ? -4.900 -0.039 6.916 1.00 97.12 176 ARG A CA 1
ATOM 1310 C C . ARG A 1 176 ? -4.281 1.082 6.083 1.00 97.12 176 ARG A C 1
ATOM 1312 O O . ARG A 1 176 ? -3.067 1.163 5.971 1.00 97.12 176 ARG A O 1
ATOM 1319 N N . GLN A 1 177 ? -5.105 1.941 5.491 1.00 96.88 177 GLN A N 1
ATOM 1320 C CA . GLN A 1 177 ? -4.619 3.117 4.776 1.00 96.88 177 GLN A CA 1
ATOM 1321 C C . GLN A 1 177 ? -4.033 4.138 5.753 1.00 96.88 177 GLN A C 1
ATOM 1323 O O . GLN A 1 177 ? -2.917 4.598 5.536 1.00 96.88 177 GLN A O 1
ATOM 1328 N N . VAL A 1 178 ? -4.727 4.424 6.861 1.00 97.12 178 VAL A N 1
ATOM 1329 C CA . VAL A 1 178 ? -4.229 5.333 7.906 1.00 97.12 178 VAL A CA 1
ATOM 1330 C C . VAL A 1 178 ? -2.902 4.848 8.479 1.00 97.12 178 VAL A C 1
ATOM 1332 O O . VAL A 1 178 ? -1.957 5.628 8.506 1.00 97.12 178 VAL A O 1
ATOM 1335 N N . ILE A 1 179 ? -2.755 3.566 8.832 1.00 97.12 179 ILE A N 1
ATOM 1336 C CA . ILE A 1 179 ? -1.478 3.068 9.379 1.00 97.12 179 ILE A CA 1
ATOM 1337 C C . ILE A 1 179 ? -0.306 3.168 8.391 1.00 97.12 179 ILE A C 1
ATOM 1339 O O . ILE A 1 179 ? 0.825 3.360 8.821 1.00 97.12 179 ILE A O 1
ATOM 1343 N N . LEU A 1 180 ? -0.554 3.084 7.078 1.00 95.44 180 LEU A N 1
ATOM 1344 C CA . LEU A 1 180 ? 0.488 3.286 6.063 1.00 95.44 180 LEU A CA 1
ATOM 1345 C C . LEU A 1 180 ? 0.964 4.743 5.989 1.00 95.44 180 LEU A C 1
ATOM 1347 O O . LEU A 1 180 ? 2.078 4.991 5.536 1.00 95.44 180 LEU A O 1
ATOM 1351 N N . MET A 1 181 ? 0.133 5.690 6.428 1.00 95.94 181 MET A N 1
ATOM 1352 C CA . MET A 1 181 ? 0.457 7.118 6.474 1.00 95.94 181 MET A CA 1
ATOM 1353 C C . MET A 1 181 ? 1.041 7.549 7.826 1.00 95.94 181 MET A C 1
ATOM 1355 O O . MET A 1 181 ? 1.687 8.589 7.903 1.00 95.94 181 MET A O 1
ATOM 1359 N N . VAL A 1 182 ? 0.848 6.766 8.893 1.00 95.50 182 VAL A N 1
ATOM 1360 C CA . VAL A 1 182 ? 1.455 7.026 10.207 1.00 95.50 182 VAL A CA 1
ATOM 1361 C C . VAL A 1 182 ? 2.925 6.588 10.185 1.00 95.50 182 VAL A C 1
ATOM 1363 O O . VAL A 1 182 ? 3.290 5.501 10.626 1.00 95.50 182 VAL A O 1
ATOM 1366 N N . ASP A 1 183 ? 3.783 7.459 9.665 1.00 87.00 183 ASP A N 1
ATOM 1367 C CA . ASP A 1 183 ? 5.243 7.307 9.628 1.00 87.00 183 ASP A CA 1
ATOM 1368 C C . ASP A 1 183 ? 5.956 8.040 10.786 1.00 87.00 183 ASP A C 1
ATOM 1370 O O . ASP A 1 183 ? 7.183 8.007 10.897 1.00 87.00 183 ASP A O 1
ATOM 1374 N N . GLY A 1 184 ? 5.190 8.704 11.659 1.00 88.19 184 GLY A N 1
ATOM 1375 C CA . GLY A 1 184 ? 5.704 9.550 12.738 1.00 88.19 184 GLY A CA 1
ATOM 1376 C C . GLY A 1 184 ? 6.134 10.949 12.289 1.00 88.19 184 GLY A C 1
ATOM 1377 O O . GLY A 1 184 ? 6.806 11.637 13.062 1.00 88.19 184 GLY A O 1
ATOM 1378 N N . ARG A 1 185 ? 5.782 11.362 11.066 1.00 91.00 185 ARG A N 1
ATOM 1379 C CA . ARG A 1 185 ? 6.006 12.718 10.540 1.00 91.00 185 ARG A CA 1
ATOM 1380 C C . ARG A 1 185 ? 4.701 13.447 10.255 1.00 91.00 185 ARG A C 1
ATOM 1382 O O . ARG A 1 185 ? 4.637 14.645 10.496 1.00 91.00 185 ARG A O 1
ATOM 1389 N N . ASN A 1 186 ? 3.683 12.726 9.793 1.00 95.44 186 ASN A N 1
ATOM 1390 C CA . ASN A 1 186 ? 2.389 13.319 9.469 1.00 95.44 186 ASN A CA 1
ATOM 1391 C C . ASN A 1 186 ? 1.585 13.644 10.735 1.00 95.44 186 ASN A C 1
ATOM 1393 O O . ASN A 1 186 ? 1.362 12.779 11.588 1.00 95.44 186 ASN A O 1
ATOM 1397 N N . SER A 1 187 ? 1.130 14.890 10.841 1.00 96.38 187 SER A N 1
ATOM 1398 C CA . SER A 1 187 ? 0.184 15.331 11.877 1.00 96.38 187 SER A CA 1
ATOM 1399 C C . SER A 1 187 ? -1.240 14.831 11.600 1.00 96.38 187 SER A C 1
ATOM 1401 O O . SER A 1 187 ? -1.569 14.479 10.466 1.00 96.38 187 SER A O 1
ATOM 1403 N N . VAL A 1 188 ? -2.124 14.837 12.610 1.00 95.56 188 VAL A N 1
ATOM 1404 C CA . VAL A 1 188 ? -3.546 14.459 12.424 1.00 95.56 188 VAL A CA 1
ATOM 1405 C C . VAL A 1 188 ? -4.190 15.235 11.270 1.00 95.56 188 VAL A C 1
ATOM 1407 O O . VAL A 1 188 ? -4.915 14.646 10.472 1.00 95.56 188 VAL A O 1
ATOM 1410 N N . ASN A 1 189 ? -3.888 16.530 11.144 1.00 95.81 189 ASN A N 1
ATOM 1411 C CA . ASN A 1 189 ? -4.425 17.374 10.078 1.00 95.81 189 ASN A CA 1
ATOM 1412 C C . ASN A 1 189 ? -3.955 16.941 8.673 1.00 95.81 189 ASN A C 1
ATOM 1414 O O . ASN A 1 189 ? -4.732 16.950 7.721 1.00 95.81 189 ASN A O 1
ATOM 1418 N N . GLU A 1 190 ? -2.703 16.500 8.542 1.00 95.81 190 GLU A N 1
ATOM 1419 C CA . GLU A 1 190 ? -2.137 16.036 7.267 1.00 95.81 190 GLU A CA 1
ATOM 1420 C C . GLU A 1 190 ? -2.675 14.670 6.834 1.00 95.81 190 GLU A C 1
ATOM 1422 O O . GLU A 1 190 ? -2.630 14.349 5.649 1.00 95.81 190 GLU A O 1
ATOM 1427 N N . LEU A 1 191 ? -3.233 13.878 7.756 1.00 95.75 191 LEU A N 1
ATOM 1428 C CA . LEU A 1 191 ? -3.853 12.590 7.433 1.00 95.75 191 LEU A CA 1
ATOM 1429 C C . LEU A 1 191 ? -5.222 12.739 6.751 1.00 95.75 191 LEU A C 1
ATOM 1431 O O . LEU A 1 191 ? -5.651 11.827 6.043 1.00 95.75 191 LEU A O 1
ATOM 1435 N N . ILE A 1 192 ? -5.912 13.869 6.929 1.00 95.50 192 ILE A N 1
ATOM 1436 C CA . ILE A 1 192 ? -7.281 14.099 6.429 1.00 95.50 192 ILE A CA 1
ATOM 1437 C C . ILE A 1 192 ? -7.304 14.120 4.895 1.00 95.50 192 ILE A C 1
ATOM 1439 O O . ILE A 1 192 ? -8.089 13.414 4.267 1.00 95.50 192 ILE A O 1
ATOM 1443 N N . GLY A 1 193 ? -6.394 14.876 4.274 1.00 94.62 193 GLY A N 1
ATOM 1444 C CA . GLY A 1 193 ? -6.356 15.035 2.816 1.00 94.62 193 GLY A CA 1
ATOM 1445 C C . GLY A 1 193 ? -6.122 13.716 2.061 1.00 94.62 193 GLY A C 1
ATOM 1446 O O . GLY A 1 193 ? -6.954 13.335 1.237 1.00 94.62 193 GLY A O 1
ATOM 1447 N N . PRO A 1 194 ? -5.032 12.978 2.340 1.00 92.31 194 PRO A N 1
ATOM 1448 C CA . PRO A 1 194 ? -4.699 11.747 1.622 1.00 92.31 194 PRO A CA 1
ATOM 1449 C C . PRO A 1 194 ? -5.605 10.553 1.963 1.00 92.31 194 PRO A C 1
ATOM 1451 O O . PRO A 1 194 ? -5.669 9.590 1.196 1.00 92.31 194 PRO A O 1
ATOM 1454 N N . SER A 1 195 ? -6.294 10.582 3.111 1.00 93.31 195 SER A N 1
ATOM 1455 C CA . SER A 1 195 ? -7.249 9.535 3.499 1.00 93.31 195 SER A CA 1
ATOM 1456 C C . SER A 1 195 ? -8.626 9.700 2.856 1.00 93.31 195 SER A C 1
ATOM 1458 O O . SER A 1 195 ? -9.350 8.712 2.742 1.00 93.31 195 SER A O 1
ATOM 1460 N N . GLY A 1 196 ? -9.004 10.925 2.470 1.00 95.69 196 GLY A N 1
ATOM 1461 C CA . GLY A 1 196 ? -10.370 11.252 2.055 1.00 95.69 196 GLY A CA 1
ATOM 1462 C C . GLY A 1 196 ? -11.406 11.105 3.178 1.00 95.69 196 GLY A C 1
ATOM 1463 O 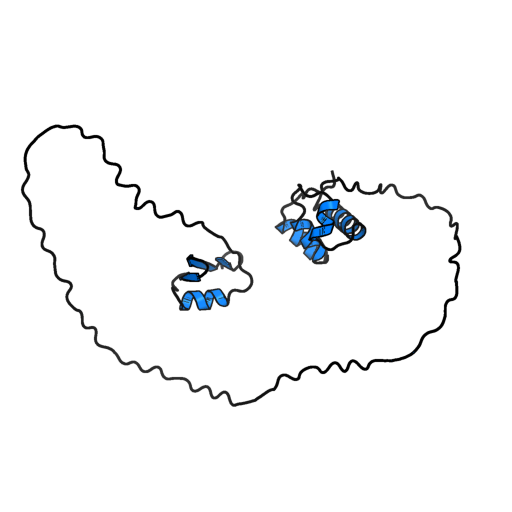O . GLY A 1 196 ? -12.598 11.039 2.891 1.00 95.69 196 GLY A O 1
ATOM 1464 N N . CYS A 1 197 ? -10.960 11.009 4.432 1.00 96.25 197 CYS A N 1
ATOM 1465 C CA . CYS A 1 197 ? -11.815 10.890 5.611 1.00 96.25 197 CYS A CA 1
ATOM 1466 C C . CYS A 1 197 ? -12.033 12.266 6.241 1.00 96.25 197 CYS A C 1
ATOM 1468 O O . CYS A 1 197 ? -11.182 13.151 6.140 1.00 96.25 197 CYS A O 1
ATOM 1470 N N . SER A 1 198 ? -13.150 12.441 6.938 1.00 96.50 198 SER A N 1
ATOM 1471 C CA . SER A 1 198 ? -13.363 13.613 7.785 1.00 96.50 198 SER A CA 1
ATOM 1472 C C . SER A 1 198 ? -12.433 13.600 9.006 1.00 96.50 198 SER A C 1
ATOM 1474 O O . SER A 1 198 ? -11.891 12.565 9.405 1.00 96.50 198 SER A O 1
ATOM 1476 N N . LEU A 1 199 ? -12.259 14.766 9.635 1.00 95.50 199 LEU A N 1
ATOM 1477 C CA . LEU A 1 199 ? -11.478 14.891 10.867 1.00 95.50 199 LEU A CA 1
ATOM 1478 C C . LEU A 1 199 ? -12.003 13.965 11.978 1.00 95.50 199 LEU A C 1
ATOM 1480 O O . LEU A 1 199 ? -11.212 13.330 12.669 1.00 95.50 199 LEU A O 1
ATOM 1484 N N . GLU A 1 200 ? -13.324 13.886 12.136 1.00 95.94 200 GLU A N 1
ATOM 1485 C CA . GLU A 1 200 ? -13.978 13.066 13.159 1.00 95.94 200 GLU A CA 1
ATOM 1486 C C . GLU A 1 200 ? -13.705 11.573 12.936 1.00 95.94 200 GLU A C 1
ATOM 1488 O O . GLU A 1 200 ? -13.315 10.859 13.861 1.00 95.94 200 GLU A O 1
ATOM 1493 N N . GLU A 1 201 ? -13.799 11.110 11.686 1.00 96.69 201 GLU A N 1
ATOM 1494 C CA . GLU A 1 201 ? -13.453 9.734 11.324 1.00 96.69 201 GLU A CA 1
ATOM 1495 C C . GLU A 1 201 ? -11.975 9.432 11.587 1.00 96.69 201 GLU A C 1
ATOM 1497 O O . GLU A 1 201 ? -11.658 8.380 12.144 1.00 96.69 201 GLU A O 1
ATOM 1502 N N . ILE A 1 202 ? -11.062 10.348 11.242 1.00 97.00 202 ILE A N 1
ATOM 1503 C CA . ILE A 1 202 ? -9.632 10.176 11.529 1.00 97.00 202 ILE A CA 1
ATOM 1504 C C . ILE A 1 202 ? -9.377 10.104 13.034 1.00 97.00 202 ILE A C 1
ATOM 1506 O O . ILE A 1 202 ? -8.640 9.222 13.474 1.00 97.00 202 ILE A O 1
ATOM 1510 N N . GLN A 1 203 ? -10.002 10.965 13.837 1.00 95.94 203 GLN A N 1
ATOM 1511 C CA . GLN A 1 203 ? -9.882 10.902 15.295 1.00 95.94 203 GLN A CA 1
ATOM 1512 C C . GLN A 1 203 ? -10.381 9.559 15.840 1.00 95.94 203 GLN A C 1
ATOM 1514 O O . GLN A 1 203 ? -9.683 8.921 16.632 1.00 95.94 203 GLN A O 1
ATOM 1519 N N . GLN A 1 204 ? -11.530 9.079 15.358 1.00 96.81 204 GLN A N 1
ATOM 1520 C CA . GLN A 1 204 ? -12.086 7.785 15.752 1.00 96.81 204 GLN A CA 1
ATOM 1521 C C . GLN A 1 204 ? -11.178 6.610 15.349 1.00 96.81 204 GLN A C 1
ATOM 1523 O O . GLN A 1 204 ? -10.990 5.660 16.122 1.00 96.81 204 GLN A O 1
ATOM 1528 N N . ILE A 1 205 ? -10.585 6.669 14.152 1.00 97.44 205 ILE A N 1
ATOM 1529 C CA . ILE A 1 205 ? -9.623 5.674 13.667 1.00 97.44 205 ILE A CA 1
ATOM 1530 C C . ILE A 1 205 ? -8.378 5.669 14.556 1.00 97.44 205 ILE A C 1
ATOM 1532 O O . ILE A 1 205 ? -7.991 4.603 15.038 1.00 97.44 205 ILE A O 1
ATOM 1536 N N . LEU A 1 206 ? -7.775 6.833 14.813 1.00 96.94 206 LEU A N 1
ATOM 1537 C CA . LEU A 1 206 ? -6.572 6.953 15.641 1.00 96.94 206 LEU A CA 1
ATOM 1538 C C . LEU A 1 206 ? -6.824 6.466 17.074 1.00 96.94 206 LEU A C 1
ATOM 1540 O O . LEU A 1 206 ? -6.035 5.677 17.589 1.00 96.94 206 LEU A O 1
ATOM 1544 N N . TYR A 1 207 ? -7.958 6.830 17.673 1.00 96.75 207 TYR A N 1
ATOM 1545 C CA . TYR A 1 207 ? -8.358 6.350 18.998 1.00 96.75 207 TYR A CA 1
ATOM 1546 C C . TYR A 1 207 ? -8.486 4.819 19.050 1.00 96.75 207 TYR A C 1
ATOM 1548 O O . TYR A 1 207 ? -7.993 4.152 19.960 1.00 96.75 207 TYR A O 1
ATOM 1556 N N . THR A 1 208 ? -9.111 4.229 18.032 1.00 97.62 208 THR A N 1
ATOM 1557 C CA . THR A 1 208 ? -9.257 2.771 17.937 1.00 97.62 208 THR A CA 1
ATOM 1558 C C . THR A 1 208 ? -7.900 2.080 17.742 1.00 97.62 208 THR A C 1
ATOM 1560 O O . THR A 1 208 ? -7.649 1.040 18.351 1.00 97.62 208 THR A O 1
ATOM 1563 N N . LEU A 1 209 ? -7.007 2.646 16.923 1.00 97.38 209 LEU A N 1
ATOM 1564 C CA . LEU A 1 209 ? -5.653 2.118 16.715 1.00 97.38 209 LEU A CA 1
ATOM 1565 C C . LEU A 1 209 ? -4.791 2.221 17.983 1.00 97.38 209 LEU A C 1
ATOM 1567 O O . LEU A 1 209 ? -4.006 1.311 18.259 1.00 97.38 209 LEU A O 1
ATOM 1571 N N . GLU A 1 210 ? -4.951 3.288 18.765 1.00 97.06 210 GLU A N 1
ATOM 1572 C CA . GLU A 1 210 ? -4.301 3.445 20.069 1.00 97.06 210 GLU A CA 1
ATOM 1573 C C . GLU A 1 210 ? -4.810 2.402 21.071 1.00 97.06 210 GLU A C 1
ATOM 1575 O O . GLU A 1 210 ? -4.009 1.726 21.715 1.00 97.06 210 GLU A O 1
ATOM 1580 N N . LYS A 1 211 ? -6.129 2.167 21.126 1.00 97.50 211 LYS A N 1
ATOM 1581 C CA . LYS A 1 211 ? -6.730 1.115 21.966 1.00 97.50 211 LYS A CA 1
ATOM 1582 C C . LYS A 1 211 ? -6.226 -0.291 21.615 1.00 97.50 211 LYS A C 1
ATOM 1584 O O . LYS A 1 211 ? -6.141 -1.154 22.486 1.00 97.50 211 LYS A O 1
ATOM 1589 N N . LEU A 1 212 ? -5.875 -0.523 20.350 1.00 97.69 212 LEU A N 1
ATOM 1590 C CA . LEU A 1 212 ? -5.252 -1.765 19.879 1.00 97.69 212 LEU A CA 1
ATOM 1591 C C . LEU A 1 212 ? -3.729 -1.806 20.081 1.00 97.69 212 LEU A C 1
ATOM 1593 O O . LEU A 1 212 ? -3.086 -2.769 19.658 1.00 97.69 212 LEU A O 1
ATOM 1597 N N . MET A 1 213 ? -3.145 -0.789 20.723 1.00 97.62 213 MET A N 1
ATOM 1598 C CA . MET A 1 213 ? -1.708 -0.646 20.964 1.00 97.62 213 MET A CA 1
ATOM 1599 C C . MET A 1 213 ? -0.876 -0.634 19.673 1.00 97.62 213 MET A C 1
ATOM 1601 O O . MET A 1 213 ? 0.287 -1.034 19.694 1.00 97.62 213 MET A O 1
ATOM 1605 N N . ILE A 1 214 ? -1.461 -0.202 18.548 1.00 97.75 214 ILE A N 1
ATOM 1606 C CA . ILE A 1 214 ? -0.800 -0.111 17.231 1.00 97.75 214 ILE A CA 1
ATOM 1607 C C . ILE A 1 214 ? -0.068 1.222 17.067 1.00 97.75 214 ILE A C 1
ATOM 1609 O O . ILE A 1 214 ? 0.995 1.283 16.442 1.00 97.75 214 ILE A O 1
ATOM 1613 N N . ILE A 1 215 ? -0.645 2.286 17.618 1.00 97.50 215 ILE A N 1
ATOM 1614 C CA . ILE A 1 215 ? -0.060 3.623 17.619 1.00 97.50 215 ILE A CA 1
ATOM 1615 C C . ILE A 1 215 ? -0.051 4.197 19.034 1.00 97.50 215 ILE A C 1
ATOM 1617 O O . ILE A 1 215 ? -0.765 3.719 19.913 1.00 97.50 215 ILE A O 1
ATOM 1621 N N . ARG A 1 216 ? 0.748 5.243 19.227 1.00 96.19 216 ARG A N 1
ATOM 1622 C CA . ARG A 1 216 ? 0.765 6.080 20.421 1.00 96.19 216 ARG A CA 1
ATOM 1623 C C . ARG A 1 216 ? 0.618 7.539 20.011 1.00 96.19 216 ARG A C 1
ATOM 1625 O O . ARG A 1 216 ? 1.356 8.016 19.143 1.00 96.19 216 ARG A O 1
ATOM 1632 N N . ILE A 1 217 ? -0.324 8.226 20.638 1.00 93.00 217 ILE A N 1
ATOM 1633 C CA . ILE A 1 217 ? -0.575 9.655 20.462 1.00 93.00 217 ILE A CA 1
ATOM 1634 C C . ILE A 1 217 ? 0.315 10.389 21.481 1.00 93.00 217 ILE A C 1
ATOM 1636 O O . ILE A 1 217 ? 0.314 10.044 22.663 1.00 93.00 217 ILE A O 1
ATOM 1640 N N . SER A 1 218 ? 1.180 11.295 21.006 1.00 85.94 218 SER A N 1
ATOM 1641 C CA . SER A 1 218 ? 2.198 11.995 21.821 1.00 85.94 218 SER A CA 1
ATOM 1642 C C . SER A 1 218 ? 2.014 13.503 21.793 1.00 85.94 218 SER A C 1
ATOM 1644 O O . SER A 1 218 ? 1.673 14.019 20.705 1.00 85.94 218 SER A O 1
#

pLDDT: mean 76.33, std 21.39, range [39.41, 98.19]

Secondary structure (DSSP, 8-state):
-EE-STT--EEEEEEEETTEEEEEEETTEEHHHHHHHHHT--S-B------PPP-TTSS-PPPP--------------PPPP--------------------------------------------------------------PPPPTT--EEESS-HHHHHHHHHHTT--HHHHHHHHH-SSS--HHHHHHHHT--HHHHHHHHHHHHHTTSEEE-

Foldseek 3Di:
DWDDDPPPIWDKDFDDDPNHTPKIDTPPDIDPVRVVVVVPDDDDDDDDDPPPPPCPVVPDDDDPDDDDDDDDDDDDDDDDDDPDDDPDDDPPDDPPDPPPPPDDDPPDPPDPPPPPDDDPDDDDDDDDDDDDDDPDPDDPDDPPDPQDQQWQKAFPDDLVVLVVLCVVVVHDCLLNVLSVVRHRPDGLNNSCVVSVDDSVVSVVSSVVCVVSVGIDTD

Radius of gyration: 34.99 Å; chains: 1; bounding box: 109×58×75 Å